Protein AF-A0A929BKM0-F1 (afdb_monomer_lite)

Secondary structure (DSSP, 8-state):
-HHHHHHHHHHHHHHH-PPP---------EEEETTEEEETT--BTT-SBSTTBTT-B-BTTB---GGGGGGSGGG--HHHHHHHHHHHH--SHHHHHHHHHHHHHHHEEE--HHHHTSSS--PPPHHHHHHHHHHHS-EEE-HHHHHHHHHHHHHHTT--EEEEEETTEEEEEEE-TT-TT-S-EEEETTEEEEEEE---STT--

Foldseek 3Di:
DVVVVVVVVVVVVVVVPPPDPPAQDFQPDWDDDPNFIAGPVLATFQACDDPRHCFPDDDLPDTRNVLLVCCDDVNPHQLLVLLQVLLVVDVDLLVSLVVLLVCLLVAEAEDQCCRVVVGNGGEGAQVVQRVCCVVPVHYYDHFRNQQRSSCSSCVSNVWHKDWDDDVVGIWIKTAAPPDPPAPDWDDDPNRTRIGTRGSHDPPPD

Radius of gyration: 20.02 Å; chains: 1; bounding box: 68×37×47 Å

pLDDT: mean 89.77, std 13.81, range [42.94, 98.75]

Sequence (205 aa):
MKRLRAILLLAAISLMIMPAPAFAVSSTDFYEDQGQIFDDWDVCRTSAFGHNGFFQAFSETEFCPIIVAESLGENADSAYQIGQQLAEEYPNLHQRAERIFAFARDKIRYTSDADQFGFKEFAQNADEVAATLEDEGLAYGDCEDYAVFLAVMYKGAGLRSAIVLAPNHAAALVYLPGYGKANRNLSIDGESGWVWAEATGGNNP

Structure (mmCIF, N/CA/C/O backbone):
data_AF-A0A929BKM0-F1
#
_entry.id   AF-A0A929BKM0-F1
#
loop_
_atom_site.group_PDB
_atom_site.id
_atom_site.type_symbol
_atom_site.label_atom_id
_atom_site.label_alt_id
_atom_site.label_comp_id
_atom_site.label_asym_id
_atom_site.label_entity_id
_atom_site.label_seq_id
_atom_site.pdbx_PDB_ins_code
_atom_site.Cartn_x
_atom_site.Cartn_y
_atom_site.Cartn_z
_atom_site.occupancy
_atom_site.B_iso_or_equiv
_atom_site.auth_seq_id
_atom_site.auth_comp_id
_atom_site.auth_asym_id
_at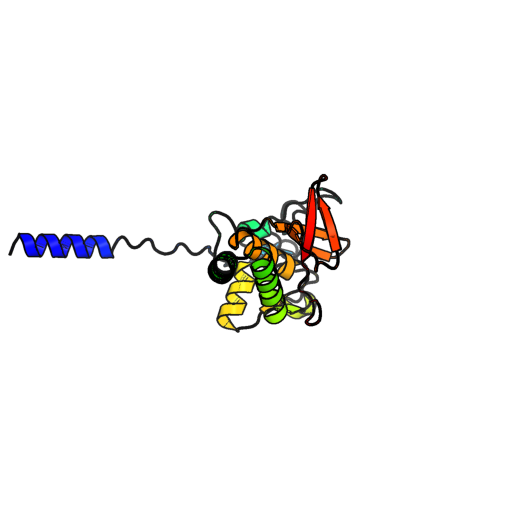om_site.auth_atom_id
_atom_site.pdbx_PDB_model_num
ATOM 1 N N . MET A 1 1 ? -52.897 -16.069 -21.608 1.00 59.72 1 MET A N 1
ATOM 2 C CA . MET A 1 1 ? -51.727 -16.256 -22.504 1.00 59.72 1 MET A CA 1
ATOM 3 C C . MET A 1 1 ? -50.926 -14.978 -22.774 1.00 59.72 1 MET A C 1
ATOM 5 O O . MET A 1 1 ? -49.730 -15.001 -22.531 1.00 59.72 1 MET A O 1
ATOM 9 N N . LYS A 1 2 ? -51.527 -13.862 -23.228 1.00 61.06 2 LYS A N 1
ATOM 10 C CA . LYS A 1 2 ? -50.780 -12.612 -23.523 1.00 61.06 2 LYS A CA 1
ATOM 11 C C . LYS A 1 2 ? -50.052 -12.005 -22.308 1.00 61.06 2 LYS A C 1
ATOM 13 O O . LYS A 1 2 ? -48.896 -11.631 -22.429 1.00 61.06 2 LYS A O 1
ATOM 18 N N . ARG A 1 3 ? -50.694 -11.985 -21.130 1.00 62.22 3 ARG A N 1
ATOM 19 C CA . ARG A 1 3 ? -50.090 -11.465 -19.885 1.00 62.22 3 ARG A CA 1
ATOM 20 C C . ARG A 1 3 ? -48.924 -12.319 -19.371 1.00 62.22 3 ARG A C 1
ATOM 22 O O . ARG A 1 3 ? -47.919 -11.768 -18.958 1.00 62.22 3 ARG A O 1
ATOM 29 N N . LEU A 1 4 ? -49.027 -13.646 -19.478 1.00 68.38 4 LEU A N 1
ATOM 30 C CA . LEU A 1 4 ? -47.954 -14.563 -19.072 1.00 68.38 4 LEU A CA 1
ATOM 31 C C . LEU A 1 4 ? -46.713 -14.414 -19.969 1.00 68.38 4 LEU A C 1
ATOM 33 O O . LEU A 1 4 ? -45.596 -14.395 -19.475 1.00 68.38 4 LEU A O 1
ATOM 37 N N . ARG A 1 5 ? -46.917 -14.222 -21.282 1.00 67.88 5 ARG A N 1
ATOM 38 C CA . ARG A 1 5 ? -45.828 -13.918 -22.224 1.00 67.88 5 ARG A CA 1
ATOM 39 C C . ARG A 1 5 ? -45.172 -12.568 -21.936 1.00 67.88 5 ARG A C 1
ATOM 41 O O . ARG A 1 5 ? -43.957 -12.487 -21.994 1.00 67.88 5 ARG A O 1
ATOM 48 N N . ALA A 1 6 ? -45.954 -11.544 -21.592 1.00 70.50 6 ALA A N 1
ATOM 49 C CA . ALA A 1 6 ? -45.417 -10.232 -21.231 1.00 70.50 6 ALA A CA 1
ATOM 50 C C . ALA A 1 6 ? -44.581 -10.276 -19.938 1.00 70.50 6 ALA A C 1
ATOM 52 O O . ALA A 1 6 ? -43.517 -9.673 -19.888 1.00 70.50 6 ALA A O 1
ATOM 53 N N . ILE A 1 7 ? -45.024 -11.033 -18.928 1.00 74.69 7 ILE A N 1
ATOM 54 C CA . ILE A 1 7 ? -44.280 -11.218 -17.671 1.00 74.69 7 ILE A CA 1
ATOM 55 C C . ILE A 1 7 ? -42.975 -11.988 -17.913 1.00 74.69 7 ILE A C 1
ATOM 57 O O . ILE A 1 7 ? -41.935 -11.590 -17.403 1.00 74.69 7 ILE A O 1
ATOM 61 N N . LEU A 1 8 ? -43.005 -13.043 -18.734 1.00 74.31 8 LEU A N 1
ATOM 62 C CA . LEU A 1 8 ? -41.802 -13.803 -19.096 1.00 74.31 8 LEU A CA 1
ATOM 63 C C . LEU A 1 8 ? -40.804 -12.969 -19.914 1.00 74.31 8 LEU A C 1
ATOM 65 O O . LEU A 1 8 ? -39.604 -13.086 -19.701 1.00 74.31 8 LEU A O 1
ATOM 69 N N . LEU A 1 9 ? -41.290 -12.098 -20.804 1.00 74.94 9 LEU A N 1
ATOM 70 C CA . LEU A 1 9 ? -40.451 -11.152 -21.548 1.00 74.94 9 LEU A CA 1
ATOM 71 C C . LEU A 1 9 ? -39.811 -10.105 -20.628 1.00 74.94 9 LEU A C 1
ATOM 73 O O . LEU A 1 9 ? -38.622 -9.850 -20.755 1.00 74.94 9 LEU A O 1
ATOM 77 N N . LEU A 1 10 ? -40.563 -9.543 -19.678 1.00 70.19 10 LEU A N 1
ATOM 78 C CA . LEU A 1 10 ? -40.025 -8.601 -18.690 1.00 70.19 10 LEU A CA 1
ATOM 79 C C . LEU A 1 10 ? -38.986 -9.258 -17.771 1.00 70.19 10 LEU A C 1
ATOM 81 O O . LEU A 1 10 ? -37.931 -8.677 -17.551 1.00 70.19 10 LEU A O 1
ATOM 85 N N . ALA A 1 11 ? -39.235 -10.485 -17.307 1.00 69.56 11 ALA A N 1
ATOM 86 C CA . ALA A 1 11 ? -38.274 -11.236 -16.499 1.00 69.56 11 ALA A CA 1
ATOM 87 C C . ALA A 1 11 ? -36.992 -11.585 -17.280 1.00 69.56 11 ALA A C 1
ATOM 89 O O . ALA A 1 11 ? -35.898 -11.490 -16.731 1.00 69.56 11 ALA A O 1
ATOM 90 N N . ALA A 1 12 ? -37.111 -11.933 -18.566 1.00 66.69 12 ALA A N 1
ATOM 91 C CA . ALA A 1 12 ? -35.960 -12.192 -19.432 1.00 66.69 12 ALA A CA 1
ATOM 92 C C . ALA A 1 12 ? -35.138 -10.924 -19.717 1.00 66.69 12 ALA A C 1
ATOM 94 O O . ALA A 1 12 ? -33.915 -10.993 -19.763 1.00 66.69 12 ALA A O 1
ATOM 95 N N . ILE A 1 13 ? -35.793 -9.767 -19.870 1.00 67.38 13 ILE A N 1
ATOM 96 C CA . ILE A 1 13 ? -35.112 -8.476 -20.042 1.00 67.38 13 ILE A CA 1
ATOM 97 C C . ILE A 1 13 ? -34.395 -8.077 -18.746 1.00 67.38 13 ILE A C 1
ATOM 99 O O . ILE A 1 13 ? -33.243 -7.667 -18.806 1.00 67.38 13 ILE A O 1
ATOM 103 N N . SER A 1 14 ? -35.015 -8.261 -17.575 1.00 58.38 14 SER A N 1
ATOM 104 C CA . SER A 1 14 ? -34.367 -7.981 -16.286 1.00 58.38 14 SER A CA 1
ATOM 105 C C . SER A 1 14 ? -33.155 -8.874 -16.003 1.00 58.38 14 SER A C 1
ATOM 107 O O . SER A 1 14 ? -32.214 -8.402 -15.379 1.00 58.38 14 SER A O 1
ATOM 109 N N . LEU A 1 15 ? -33.127 -10.121 -16.493 1.00 56.62 15 LEU A N 1
ATOM 110 C CA . LEU A 1 15 ? -31.948 -10.993 -16.380 1.00 56.62 15 LEU A CA 1
ATOM 111 C C . LEU A 1 15 ? -30.775 -10.567 -17.286 1.00 56.62 15 LEU A C 1
ATOM 113 O O . LEU A 1 15 ? -29.643 -10.951 -17.015 1.00 56.62 15 LEU A O 1
ATOM 117 N N . MET A 1 16 ? -31.030 -9.796 -18.350 1.00 54.81 16 MET A N 1
ATOM 118 C CA . MET A 1 16 ? -29.989 -9.277 -19.253 1.00 54.81 16 MET A CA 1
ATOM 119 C C . MET A 1 16 ? -29.401 -7.934 -18.797 1.00 54.81 16 MET A C 1
ATOM 121 O O . MET A 1 16 ? -28.406 -7.492 -19.360 1.00 54.81 16 MET A O 1
ATOM 125 N N . ILE A 1 17 ? -29.988 -7.293 -17.780 1.00 54.91 17 ILE A N 1
ATOM 126 C CA . ILE A 1 17 ? -29.469 -6.065 -17.155 1.00 54.91 17 ILE A CA 1
ATOM 127 C C . ILE A 1 17 ? -28.771 -6.442 -15.842 1.00 54.91 17 ILE A C 1
ATOM 129 O O . ILE A 1 17 ? -28.987 -5.830 -14.800 1.00 54.91 17 ILE A O 1
ATOM 133 N N . MET A 1 18 ? -27.956 -7.495 -15.873 1.00 53.34 18 MET A N 1
ATOM 134 C CA . MET A 1 18 ? -26.909 -7.627 -14.870 1.00 53.34 18 MET A CA 1
ATOM 135 C C . MET A 1 18 ? -25.792 -6.684 -15.320 1.00 53.34 18 MET A C 1
ATOM 137 O O . MET A 1 18 ? -25.283 -6.878 -16.428 1.00 53.34 18 MET A O 1
ATOM 141 N N . PRO A 1 19 ? -25.428 -5.650 -14.540 1.00 52.53 19 PRO A N 1
ATOM 142 C CA . PRO A 1 19 ? -24.164 -4.982 -14.783 1.00 52.53 19 PRO A CA 1
ATOM 143 C C . PRO A 1 19 ? -23.103 -6.077 -14.743 1.00 52.53 19 PRO A C 1
ATOM 145 O O . PRO A 1 19 ? -23.023 -6.820 -13.762 1.00 52.53 19 PRO A O 1
ATOM 148 N N . ALA A 1 20 ? -22.350 -6.234 -15.833 1.00 54.41 20 ALA A N 1
ATOM 149 C CA . ALA A 1 20 ? -21.115 -6.989 -15.744 1.00 54.41 20 ALA A CA 1
ATOM 150 C C . ALA A 1 20 ? -20.332 -6.362 -14.583 1.00 54.41 20 ALA A C 1
ATOM 152 O O . ALA A 1 20 ? -20.266 -5.128 -14.535 1.00 54.41 20 ALA A O 1
ATOM 153 N N . PRO A 1 21 ? -19.826 -7.149 -13.620 1.00 49.44 21 PRO A N 1
ATOM 154 C CA . PRO A 1 21 ? -18.885 -6.593 -12.672 1.00 49.44 21 PRO A CA 1
ATOM 155 C C . PRO A 1 21 ? -17.728 -6.050 -13.512 1.00 49.44 21 PRO A C 1
ATOM 157 O O . PRO A 1 21 ? -17.021 -6.803 -14.179 1.00 49.44 21 PRO A O 1
ATOM 160 N N . ALA A 1 22 ? -17.632 -4.725 -13.579 1.00 42.94 22 ALA A N 1
ATOM 161 C CA . ALA A 1 22 ? -16.437 -4.054 -14.038 1.00 42.94 22 ALA A CA 1
ATOM 162 C C . ALA A 1 22 ? -15.449 -4.222 -12.888 1.00 42.94 22 ALA A C 1
ATOM 164 O O . ALA A 1 22 ? -15.386 -3.386 -11.993 1.00 42.94 22 ALA A O 1
ATOM 165 N N . PHE A 1 23 ? -14.820 -5.394 -12.843 1.00 46.00 23 PHE A N 1
ATOM 166 C CA . PHE A 1 23 ? -13.608 -5.577 -12.068 1.00 46.00 23 PHE A CA 1
ATOM 167 C C . PHE A 1 23 ? -12.570 -4.615 -12.640 1.00 46.00 23 PHE A C 1
ATOM 169 O O . PHE A 1 23 ? -12.529 -4.401 -13.862 1.00 46.00 23 PHE A O 1
ATOM 176 N N . ALA A 1 24 ? -11.810 -3.977 -11.760 1.00 50.72 24 ALA A N 1
ATOM 177 C CA . ALA A 1 24 ? -10.689 -3.172 -12.189 1.00 50.72 24 ALA A CA 1
ATOM 178 C C . ALA A 1 24 ? -9.724 -4.108 -12.917 1.00 50.72 24 ALA A C 1
ATOM 180 O O . ALA A 1 24 ? -9.485 -5.245 -12.508 1.00 50.72 24 ALA A O 1
ATOM 181 N N . VAL A 1 25 ? -9.232 -3.661 -14.064 1.00 50.16 25 VAL A N 1
ATOM 182 C CA . VAL A 1 25 ? -8.257 -4.439 -14.813 1.00 50.16 25 VAL A CA 1
ATOM 183 C C . VAL A 1 25 ? -6.928 -4.191 -14.111 1.00 50.16 25 VAL A C 1
ATOM 185 O O . VAL A 1 25 ? -6.371 -3.106 -14.235 1.00 50.16 25 VAL A O 1
ATOM 188 N N . SER A 1 26 ? -6.477 -5.167 -13.314 1.00 54.91 26 SER A N 1
ATOM 189 C CA . SER A 1 26 ? -5.070 -5.263 -12.897 1.00 54.91 26 SER A CA 1
ATOM 190 C C . SER A 1 26 ? -4.192 -5.047 -14.123 1.00 54.91 26 SER A C 1
ATOM 192 O O . SER A 1 26 ? -4.584 -5.476 -15.207 1.00 54.91 26 SER A O 1
ATOM 194 N N . SER A 1 27 ? -3.048 -4.387 -13.955 1.00 61.56 27 SER A N 1
ATOM 195 C CA . SER A 1 27 ? -2.087 -4.098 -15.014 1.00 61.56 27 SER A CA 1
ATOM 196 C C . SER A 1 27 ? -1.884 -5.318 -15.917 1.00 61.56 27 SER A C 1
ATOM 198 O O . SER A 1 27 ? -1.219 -6.286 -15.550 1.00 61.56 27 SER A O 1
ATOM 200 N N . THR A 1 28 ? -2.537 -5.332 -17.083 1.00 68.25 28 THR A N 1
ATOM 201 C CA . THR A 1 28 ? -2.593 -6.555 -17.906 1.00 68.25 28 THR A CA 1
ATOM 202 C C . THR A 1 28 ? -1.339 -6.752 -18.738 1.00 68.25 28 THR A C 1
ATOM 204 O O . THR A 1 28 ? -1.055 -7.874 -19.152 1.00 68.25 28 THR A O 1
ATOM 207 N N . ASP A 1 29 ? -0.605 -5.667 -18.978 1.00 86.00 29 ASP A N 1
ATOM 208 C CA . ASP A 1 29 ? 0.565 -5.630 -19.836 1.00 86.00 29 ASP A CA 1
ATOM 209 C C . ASP A 1 29 ? 1.650 -4.751 -19.206 1.00 86.00 29 ASP A C 1
ATOM 211 O O . ASP A 1 29 ? 1.382 -3.658 -18.711 1.00 86.00 29 ASP A O 1
ATOM 215 N N . PHE A 1 30 ? 2.892 -5.223 -19.288 1.00 93.81 30 PHE A N 1
ATOM 216 C CA . PHE A 1 30 ? 4.076 -4.446 -18.940 1.00 93.81 30 PHE A CA 1
ATOM 217 C C . PHE A 1 30 ? 4.893 -4.154 -20.195 1.00 93.81 30 PHE A C 1
ATOM 219 O O . PHE A 1 30 ? 5.013 -5.000 -21.088 1.00 93.81 30 PHE A O 1
ATOM 226 N N . TYR A 1 31 ? 5.514 -2.980 -20.246 1.00 96.12 31 TYR A N 1
ATOM 227 C CA . TYR A 1 31 ? 6.467 -2.626 -21.290 1.00 96.12 31 TYR A CA 1
ATOM 228 C C . TYR A 1 31 ? 7.774 -2.098 -20.701 1.00 96.12 31 TYR A C 1
ATOM 230 O O . TYR A 1 31 ? 7.819 -1.535 -19.609 1.00 96.12 31 TYR A O 1
ATOM 238 N N . GLU A 1 32 ? 8.863 -2.303 -21.440 1.00 97.25 32 GLU A N 1
ATOM 239 C CA . GLU A 1 32 ? 10.180 -1.796 -21.067 1.00 97.25 32 GLU A CA 1
ATOM 240 C C . GLU A 1 32 ? 10.477 -0.497 -21.825 1.00 97.25 32 GLU A C 1
ATOM 242 O O . GLU A 1 32 ? 10.399 -0.458 -23.056 1.00 97.25 32 GLU A O 1
ATOM 247 N N . ASP A 1 33 ? 10.877 0.548 -21.101 1.00 96.19 33 ASP A N 1
ATOM 248 C CA . ASP A 1 33 ? 11.470 1.757 -21.672 1.00 96.19 33 ASP A CA 1
ATOM 249 C C . ASP A 1 33 ? 12.736 2.134 -20.896 1.00 96.19 33 ASP A C 1
ATOM 251 O O . ASP A 1 33 ? 12.740 2.228 -19.672 1.00 96.19 33 ASP A O 1
ATOM 255 N N . GLN A 1 34 ? 13.845 2.320 -21.614 1.00 94.06 34 GLN A N 1
ATOM 256 C CA . GLN A 1 34 ? 15.158 2.676 -21.048 1.00 94.06 34 GLN A CA 1
ATOM 257 C C . GLN A 1 34 ? 15.622 1.777 -19.878 1.00 94.06 34 GLN A C 1
ATOM 259 O O . GLN A 1 34 ? 16.309 2.244 -18.968 1.00 94.06 34 GLN A O 1
ATOM 264 N N . GLY A 1 35 ? 15.290 0.481 -19.910 1.00 93.56 35 GLY A N 1
ATOM 265 C CA . GLY A 1 35 ? 15.647 -0.471 -18.850 1.00 93.56 35 GLY A CA 1
ATOM 266 C C . GLY A 1 35 ? 14.818 -0.317 -17.571 1.00 93.56 35 GLY A C 1
ATOM 267 O O . GLY A 1 35 ? 15.263 -0.724 -16.498 1.00 93.56 35 GLY A O 1
ATOM 268 N N . GLN A 1 36 ? 13.654 0.321 -17.663 1.00 97.44 36 GLN A N 1
ATOM 269 C CA . GLN A 1 36 ? 12.647 0.416 -16.612 1.00 97.44 36 GLN A CA 1
ATOM 270 C C . GLN A 1 36 ? 11.361 -0.262 -17.080 1.00 97.44 36 GLN A C 1
ATOM 272 O O . GLN A 1 36 ? 11.057 -0.241 -18.274 1.00 97.44 36 GLN A O 1
ATOM 277 N N . ILE A 1 37 ? 10.621 -0.855 -16.145 1.00 97.88 37 ILE A N 1
ATOM 278 C CA . ILE A 1 37 ? 9.347 -1.514 -16.437 1.00 97.88 37 ILE A CA 1
ATOM 279 C C . ILE A 1 37 ? 8.205 -0.577 -16.088 1.00 97.88 37 ILE A C 1
ATOM 281 O O . ILE A 1 37 ? 8.176 -0.020 -14.992 1.00 97.88 37 ILE A O 1
ATOM 285 N N . PHE A 1 38 ? 7.272 -0.437 -17.016 1.00 97.94 38 PHE A N 1
ATOM 286 C CA . PHE A 1 38 ? 6.061 0.354 -16.883 1.00 97.94 38 PHE A CA 1
ATOM 287 C C . PHE A 1 38 ? 4.839 -0.534 -17.095 1.00 97.94 38 PHE A C 1
ATOM 289 O O . PHE A 1 38 ? 4.911 -1.500 -17.859 1.00 97.94 38 PHE A O 1
ATOM 296 N N . ASP A 1 39 ? 3.739 -0.208 -16.431 1.00 96.38 39 ASP A N 1
ATOM 297 C CA . ASP A 1 39 ? 2.426 -0.792 -16.707 1.00 96.38 39 ASP A CA 1
ATOM 298 C C . ASP A 1 39 ? 1.633 0.019 -17.748 1.00 96.38 39 ASP A C 1
ATOM 300 O O . ASP A 1 39 ? 2.106 1.007 -18.309 1.00 96.38 39 ASP A O 1
ATOM 304 N N . ASP A 1 40 ? 0.404 -0.406 -18.016 1.00 93.44 40 ASP A N 1
ATOM 305 C CA . ASP A 1 40 ? -0.544 0.226 -18.932 1.00 93.44 40 ASP A CA 1
ATOM 306 C C . ASP A 1 40 ? -1.076 1.595 -18.462 1.00 93.44 40 ASP A C 1
ATOM 308 O O . ASP A 1 40 ? -1.735 2.291 -19.240 1.00 93.44 40 ASP A O 1
ATOM 312 N N . TRP A 1 41 ? -0.752 2.014 -17.235 1.00 94.25 41 TRP A N 1
ATOM 313 C CA . TRP A 1 41 ? -1.035 3.345 -16.687 1.00 94.25 41 TRP A CA 1
ATOM 314 C C . TRP A 1 41 ? 0.151 4.304 -16.853 1.00 94.25 41 TRP A C 1
ATOM 316 O O . TRP A 1 41 ? 0.108 5.433 -16.354 1.00 94.25 41 TRP A O 1
ATOM 326 N N . ASP A 1 42 ? 1.199 3.869 -17.561 1.00 96.19 42 ASP A N 1
ATOM 327 C CA . ASP A 1 42 ? 2.496 4.536 -17.672 1.00 96.19 42 ASP A CA 1
ATOM 328 C C . ASP A 1 42 ? 3.185 4.726 -16.299 1.00 96.19 42 ASP A C 1
ATOM 330 O O . ASP A 1 42 ? 4.033 5.616 -16.132 1.00 96.19 42 ASP A O 1
ATOM 334 N N . VAL A 1 43 ? 2.858 3.890 -15.304 1.00 97.44 43 VAL A N 1
ATOM 335 C CA . VAL A 1 43 ? 3.512 3.886 -13.992 1.00 97.44 43 VAL A CA 1
ATOM 336 C C . VAL A 1 43 ? 4.744 2.987 -14.053 1.00 97.44 43 VAL A C 1
ATOM 338 O O . VAL A 1 43 ? 4.681 1.786 -14.297 1.00 97.44 43 VAL A O 1
ATOM 341 N N . CYS A 1 44 ? 5.906 3.584 -13.810 1.00 98.06 44 CYS A N 1
ATOM 342 C CA . CYS A 1 44 ? 7.178 2.899 -13.664 1.00 98.06 44 CYS A CA 1
ATOM 343 C C . CYS A 1 44 ? 7.173 2.072 -12.378 1.00 98.06 44 CYS A C 1
ATOM 345 O O . CYS A 1 44 ? 7.209 2.623 -11.275 1.00 98.06 44 CYS A O 1
ATOM 347 N N . ARG A 1 45 ? 7.192 0.751 -12.535 1.00 97.62 45 ARG A N 1
ATOM 348 C CA . ARG A 1 45 ? 7.218 -0.237 -11.452 1.00 97.62 45 ARG A CA 1
ATOM 349 C C . ARG A 1 45 ? 8.595 -0.363 -10.826 1.00 97.62 45 ARG A C 1
ATOM 351 O O . ARG A 1 45 ? 8.699 -0.655 -9.648 1.00 97.62 45 ARG A O 1
ATOM 358 N N . THR A 1 46 ? 9.652 -0.074 -11.583 1.00 97.94 46 THR A N 1
ATOM 359 C CA . THR A 1 46 ? 11.048 -0.257 -11.145 1.00 97.94 46 THR A CA 1
ATOM 360 C C . THR A 1 46 ? 11.702 1.000 -10.565 1.00 97.94 46 THR A C 1
ATOM 362 O O . THR A 1 46 ? 12.923 1.052 -10.398 1.00 97.94 46 THR A O 1
ATOM 365 N N . SER A 1 47 ? 10.921 2.050 -10.297 1.00 97.00 47 SER A N 1
ATOM 366 C CA . SER A 1 47 ? 11.412 3.287 -9.687 1.00 97.00 47 SER A CA 1
ATOM 367 C C . SER A 1 47 ? 10.323 3.977 -8.876 1.00 97.00 47 SER A C 1
ATOM 369 O O . SER A 1 47 ? 9.298 4.378 -9.416 1.00 97.00 47 SER A O 1
ATOM 371 N N . ALA A 1 48 ? 10.607 4.256 -7.604 1.00 96.75 48 ALA A N 1
ATOM 372 C CA . ALA A 1 48 ? 9.739 5.064 -6.748 1.00 96.75 48 ALA A CA 1
ATOM 373 C C . ALA A 1 48 ? 9.715 6.564 -7.128 1.00 96.75 48 ALA A C 1
ATOM 375 O O . ALA A 1 48 ? 8.855 7.318 -6.667 1.00 96.75 48 ALA A O 1
ATOM 376 N N . PHE A 1 49 ? 10.678 7.026 -7.937 1.00 96.25 49 PHE A N 1
ATOM 377 C CA . PHE A 1 49 ? 10.971 8.446 -8.152 1.00 96.25 49 PHE A CA 1
ATOM 378 C C . PHE A 1 49 ? 10.465 8.996 -9.486 1.00 96.25 49 PHE A C 1
ATOM 380 O O . PHE A 1 49 ? 10.420 8.298 -10.499 1.00 96.25 49 PHE A O 1
ATOM 387 N N . GLY A 1 50 ? 10.221 10.309 -9.502 1.00 95.94 50 GLY A N 1
ATOM 388 C CA . GLY A 1 50 ? 9.889 11.057 -10.715 1.00 95.94 50 GLY A CA 1
ATOM 389 C C . GLY A 1 50 ? 8.414 10.967 -11.102 1.00 95.94 50 GLY A C 1
ATOM 390 O O . GLY A 1 50 ? 7.610 10.366 -10.406 1.00 95.94 50 GLY A O 1
ATOM 391 N N . HIS A 1 51 ? 8.042 11.617 -12.209 1.00 95.44 51 HIS A N 1
ATOM 392 C CA . HIS A 1 51 ? 6.626 11.804 -12.575 1.00 95.44 51 HIS A CA 1
ATOM 393 C C . HIS A 1 51 ? 5.897 10.488 -12.855 1.00 95.44 51 HIS A C 1
ATOM 395 O O . HIS A 1 51 ? 4.701 10.394 -12.608 1.00 95.44 51 HIS A O 1
ATOM 401 N N . ASN A 1 52 ? 6.631 9.478 -13.314 1.00 96.56 52 ASN A N 1
ATOM 402 C CA . ASN A 1 52 ? 6.070 8.171 -13.617 1.00 96.56 52 ASN A CA 1
ATOM 403 C C . ASN A 1 52 ? 6.388 7.146 -12.523 1.00 96.56 52 ASN A C 1
ATOM 405 O O . ASN A 1 52 ? 5.958 6.016 -12.642 1.00 96.56 52 ASN A O 1
ATOM 409 N N . GLY A 1 53 ? 7.161 7.481 -11.485 1.00 97.75 53 GLY A N 1
ATOM 410 C CA . GLY A 1 53 ? 7.503 6.500 -10.455 1.00 97.75 53 GLY A CA 1
ATOM 411 C C . GLY A 1 53 ? 6.280 6.070 -9.649 1.00 97.75 53 GLY A C 1
ATOM 412 O O . GLY A 1 53 ? 5.412 6.898 -9.380 1.00 97.75 53 GLY A O 1
ATOM 413 N N . PHE A 1 54 ? 6.223 4.816 -9.205 1.00 97.88 54 PHE A N 1
ATOM 414 C CA . PHE A 1 54 ? 5.057 4.277 -8.488 1.00 97.88 54 PHE A CA 1
ATOM 415 C C . PHE A 1 54 ? 4.708 5.034 -7.193 1.00 97.88 54 PHE A C 1
ATOM 417 O O . PHE A 1 54 ? 3.538 5.114 -6.811 1.00 97.88 54 PHE A O 1
ATOM 424 N N . PHE A 1 55 ? 5.696 5.665 -6.546 1.00 97.81 55 PHE A N 1
ATOM 425 C CA . PHE A 1 55 ? 5.474 6.579 -5.420 1.00 97.81 55 PHE A CA 1
ATOM 426 C C . PHE A 1 55 ? 5.501 8.068 -5.764 1.00 97.81 55 PHE A C 1
ATOM 428 O O . PHE A 1 55 ? 5.262 8.899 -4.883 1.00 97.81 55 PHE A O 1
ATOM 435 N N . GLN A 1 56 ? 5.794 8.412 -7.018 1.00 97.50 56 GLN A N 1
ATOM 436 C CA . GLN A 1 56 ? 6.056 9.770 -7.492 1.00 97.50 56 GLN A CA 1
ATOM 437 C C . GLN A 1 56 ? 6.856 10.598 -6.479 1.00 97.50 56 GLN A C 1
ATOM 439 O O . GLN A 1 56 ? 6.492 11.722 -6.139 1.00 97.50 56 GLN A O 1
ATOM 444 N N . ALA A 1 57 ? 7.929 10.024 -5.929 1.00 96.50 57 ALA A N 1
ATOM 445 C CA . ALA A 1 57 ? 8.771 10.720 -4.968 1.00 96.50 57 ALA A CA 1
ATOM 446 C C . ALA A 1 57 ? 9.579 11.812 -5.688 1.00 96.50 57 ALA A C 1
ATOM 448 O O . ALA A 1 57 ? 10.403 11.522 -6.564 1.00 96.50 57 ALA A O 1
ATOM 449 N N . PHE A 1 58 ? 9.331 13.073 -5.325 1.00 94.94 58 PHE A N 1
ATOM 450 C CA . PHE A 1 58 ? 9.978 14.250 -5.918 1.00 94.94 58 PHE A CA 1
ATOM 451 C C . PHE A 1 58 ? 11.009 14.882 -4.983 1.00 94.94 58 PHE A C 1
ATOM 453 O O . PHE A 1 58 ? 12.031 15.398 -5.439 1.00 94.94 58 PHE A O 1
ATOM 460 N N . SER A 1 59 ? 10.756 14.845 -3.674 1.00 92.38 59 SER A N 1
ATOM 461 C CA . SER A 1 59 ? 11.663 15.355 -2.644 1.00 92.38 59 SER A CA 1
ATOM 462 C C . SER A 1 59 ? 11.430 14.652 -1.302 1.00 92.38 59 SER A C 1
ATOM 464 O O . SER A 1 59 ? 10.573 13.781 -1.190 1.00 92.38 59 SER A O 1
ATOM 466 N N . GLU A 1 60 ? 12.167 15.050 -0.262 1.00 87.50 60 GLU A N 1
ATOM 467 C CA . GLU A 1 60 ? 11.992 14.520 1.101 1.00 87.50 60 GLU A CA 1
ATOM 468 C C . GLU A 1 60 ? 10.593 14.774 1.691 1.00 87.50 60 GLU A C 1
ATOM 470 O O . GLU A 1 60 ? 10.201 14.109 2.647 1.00 87.50 60 GLU A O 1
ATOM 475 N N . THR A 1 61 ? 9.842 15.741 1.156 1.00 88.62 61 THR A N 1
ATOM 476 C CA . THR A 1 61 ? 8.531 16.150 1.685 1.00 88.62 61 THR A CA 1
ATOM 477 C C . THR A 1 61 ? 7.411 16.106 0.650 1.00 88.62 61 THR A C 1
ATOM 479 O O . THR A 1 61 ? 6.274 16.446 0.974 1.00 88.62 61 THR A O 1
ATOM 482 N N . GLU A 1 62 ? 7.704 15.694 -0.583 1.00 93.44 62 GLU A N 1
ATOM 483 C CA . GLU A 1 62 ? 6.753 15.708 -1.692 1.00 93.44 62 GLU A CA 1
ATOM 484 C C . GLU A 1 62 ? 6.764 14.363 -2.416 1.00 93.44 62 GLU A C 1
ATOM 486 O O . GLU A 1 62 ? 7.754 13.996 -3.057 1.00 93.44 62 GLU A O 1
ATOM 491 N N . PHE A 1 63 ? 5.651 13.640 -2.306 1.00 95.62 63 PHE A N 1
ATOM 492 C CA . PHE A 1 63 ? 5.397 12.413 -3.050 1.00 95.62 63 PHE A CA 1
ATOM 493 C C . PHE A 1 63 ? 3.888 12.176 -3.207 1.00 95.62 63 PHE A C 1
ATOM 495 O O . PHE A 1 63 ? 3.081 12.737 -2.457 1.00 95.62 63 PHE A O 1
ATOM 502 N N . CYS A 1 64 ? 3.505 11.347 -4.175 1.00 95.62 64 CYS A N 1
ATOM 503 C CA . CYS A 1 64 ? 2.123 10.945 -4.416 1.00 95.62 64 CYS A CA 1
ATOM 504 C C . CYS A 1 64 ? 2.114 9.474 -4.853 1.00 95.62 64 CYS A C 1
ATOM 506 O O . CYS A 1 64 ? 2.550 9.183 -5.964 1.00 95.62 64 CYS A O 1
ATOM 508 N N . PRO A 1 65 ? 1.657 8.530 -4.010 1.00 96.06 65 PRO A N 1
ATOM 509 C CA . PRO A 1 65 ? 1.720 7.112 -4.334 1.00 96.06 65 PRO A CA 1
ATOM 510 C C . PRO A 1 65 ? 0.705 6.730 -5.414 1.00 96.06 65 PRO A C 1
ATOM 512 O O . PRO A 1 65 ? -0.345 6.180 -5.107 1.00 96.06 65 PRO A O 1
ATOM 515 N N . ILE A 1 66 ? 1.002 7.056 -6.673 1.00 97.12 66 ILE A N 1
ATOM 516 C CA . ILE A 1 66 ? 0.083 6.911 -7.806 1.00 97.12 66 ILE A CA 1
ATOM 517 C C . ILE A 1 66 ? -0.372 5.467 -7.997 1.00 97.12 66 ILE A C 1
ATOM 519 O O . ILE A 1 66 ? -1.536 5.251 -8.310 1.00 97.12 66 ILE A O 1
ATOM 523 N N . ILE A 1 67 ? 0.487 4.500 -7.672 1.00 97.50 67 ILE A N 1
ATOM 524 C CA . ILE A 1 67 ? 0.175 3.068 -7.722 1.00 97.50 67 ILE A CA 1
ATOM 525 C C . ILE A 1 67 ? -1.048 2.682 -6.877 1.00 97.50 67 ILE A C 1
ATOM 527 O O . ILE A 1 67 ? -1.771 1.750 -7.208 1.00 97.50 67 ILE A O 1
ATOM 531 N N . VAL A 1 68 ? -1.364 3.419 -5.799 1.00 97.31 68 VAL A N 1
ATOM 532 C CA . VAL A 1 68 ? -2.579 3.127 -5.017 1.00 97.31 68 VAL A CA 1
ATOM 533 C C . VAL A 1 68 ? -3.859 3.466 -5.783 1.00 97.31 68 VAL A C 1
ATOM 535 O O . VAL A 1 68 ? -4.924 2.966 -5.432 1.00 97.31 68 VAL A O 1
ATOM 538 N N . ALA A 1 69 ? -3.789 4.334 -6.798 1.00 95.94 69 ALA A N 1
ATOM 539 C CA . ALA A 1 69 ? -4.941 4.713 -7.606 1.00 95.94 69 ALA A CA 1
ATOM 540 C C . ALA A 1 69 ? -5.428 3.556 -8.486 1.00 95.94 69 ALA A C 1
ATOM 542 O O . ALA A 1 69 ? -6.621 3.508 -8.783 1.00 95.94 69 ALA A O 1
ATOM 543 N N . GLU A 1 70 ? -4.550 2.609 -8.823 1.00 96.12 70 GLU A N 1
ATOM 544 C CA . GLU A 1 70 ? -4.892 1.374 -9.541 1.00 96.12 70 GLU A CA 1
ATOM 545 C C . GLU A 1 70 ? -5.828 0.466 -8.729 1.00 96.12 70 GLU A C 1
ATOM 547 O O . GLU A 1 70 ? -6.526 -0.349 -9.314 1.00 96.12 70 GLU A O 1
ATOM 552 N N . SER A 1 71 ? -5.912 0.662 -7.405 1.00 97.12 71 SER A N 1
ATOM 553 C CA . SER A 1 71 ? -6.715 -0.165 -6.487 1.00 97.12 71 SER A CA 1
ATOM 554 C C . SER A 1 71 ? -7.709 0.633 -5.633 1.00 97.12 71 SER A C 1
ATOM 556 O O . SER A 1 71 ? -8.197 0.166 -4.596 1.00 97.12 71 SER A O 1
ATOM 558 N N . LEU A 1 72 ? -7.997 1.883 -6.007 1.00 96.31 72 LEU A N 1
ATOM 559 C CA . LEU A 1 72 ? -8.881 2.783 -5.261 1.00 96.31 72 LEU A CA 1
ATOM 560 C C . L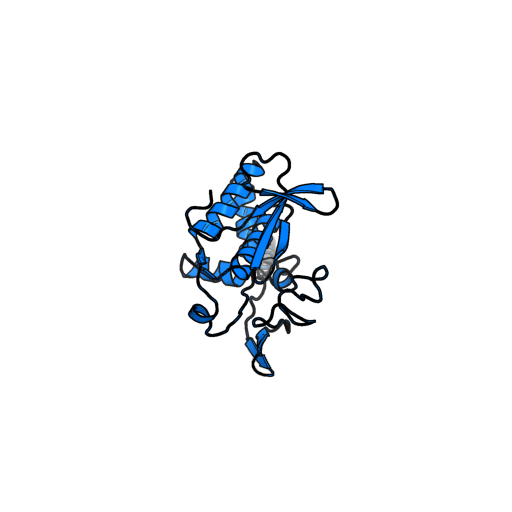EU A 1 72 ? -9.889 3.496 -6.166 1.00 96.31 72 LEU A C 1
ATOM 562 O O . LEU A 1 72 ? -9.727 3.619 -7.375 1.00 96.31 72 LEU A O 1
ATOM 566 N N . GLY A 1 73 ? -10.934 4.047 -5.541 1.00 94.19 73 GLY A N 1
ATOM 567 C CA . GLY A 1 73 ? -11.936 4.848 -6.241 1.00 94.19 73 GLY A CA 1
ATOM 568 C C . GLY A 1 73 ? -12.745 4.000 -7.217 1.00 94.19 73 GLY A C 1
ATOM 569 O O . GLY A 1 73 ? -13.354 3.016 -6.809 1.00 94.19 73 GLY A O 1
ATOM 570 N N . GLU A 1 74 ? -12.766 4.398 -8.488 1.00 94.12 74 GLU A N 1
ATOM 571 C CA . GLU A 1 74 ? -13.433 3.637 -9.554 1.00 94.12 74 GLU A CA 1
ATOM 572 C C . GLU A 1 74 ? -12.685 2.342 -9.909 1.00 94.12 74 GLU A C 1
ATOM 574 O O . GLU A 1 74 ? -13.300 1.439 -10.465 1.00 94.12 74 GLU A O 1
ATOM 579 N N . ASN A 1 75 ? -11.410 2.226 -9.516 1.00 95.12 75 ASN A N 1
ATOM 580 C CA . ASN A 1 75 ? -10.580 1.033 -9.709 1.00 95.12 75 ASN A CA 1
ATOM 581 C C . ASN A 1 75 ? -10.516 0.158 -8.449 1.00 95.12 75 ASN A C 1
ATOM 583 O O . ASN A 1 75 ? -9.671 -0.717 -8.340 1.00 95.12 75 ASN A O 1
ATOM 587 N N . ALA A 1 76 ? -11.358 0.419 -7.447 1.00 96.00 76 ALA A N 1
ATOM 588 C CA . ALA A 1 76 ? -11.367 -0.398 -6.242 1.00 96.00 76 ALA A CA 1
ATOM 589 C C . ALA A 1 76 ? -11.802 -1.838 -6.562 1.00 96.00 76 ALA A C 1
ATOM 591 O O . ALA A 1 76 ? -12.935 -2.057 -6.997 1.00 96.00 76 ALA A O 1
ATOM 592 N N . ASP A 1 77 ? -10.936 -2.806 -6.266 1.00 96.44 77 ASP A N 1
ATOM 593 C CA . ASP A 1 77 ? -11.197 -4.224 -6.510 1.00 96.44 77 ASP A CA 1
ATOM 594 C C . ASP A 1 77 ? -10.872 -5.087 -5.275 1.00 96.44 77 ASP A C 1
ATOM 596 O O . ASP A 1 77 ? -11.298 -4.775 -4.156 1.00 96.44 77 ASP A O 1
ATOM 600 N N . SER A 1 78 ? -10.182 -6.205 -5.464 1.00 97.25 78 SER A N 1
ATOM 601 C CA . SER A 1 78 ? -10.115 -7.329 -4.545 1.00 97.25 78 SER A CA 1
ATOM 602 C C . SER A 1 78 ? -9.462 -6.954 -3.218 1.00 97.25 78 SER A C 1
ATOM 604 O O . SER A 1 78 ? -10.011 -7.272 -2.161 1.00 97.25 78 SER A O 1
ATOM 606 N N . ALA A 1 79 ? -8.370 -6.187 -3.215 1.00 98.25 79 ALA A N 1
ATOM 607 C CA . ALA A 1 79 ? -7.744 -5.722 -1.977 1.00 98.25 79 ALA A CA 1
ATOM 608 C C . ALA A 1 79 ? -8.680 -4.815 -1.164 1.00 98.25 79 ALA A C 1
ATOM 610 O O . ALA A 1 79 ? -8.813 -4.952 0.060 1.00 98.25 79 ALA A O 1
ATOM 611 N N . TYR A 1 80 ? -9.377 -3.906 -1.845 1.00 98.62 80 TYR A N 1
ATOM 612 C CA . TYR A 1 80 ? -10.350 -3.018 -1.217 1.00 98.62 80 TYR A CA 1
ATOM 613 C C . TYR A 1 80 ? -11.536 -3.809 -0.644 1.00 98.62 80 TYR A C 1
ATOM 615 O O . TYR A 1 80 ? -11.963 -3.563 0.490 1.00 98.62 80 TYR A O 1
ATOM 623 N N . GLN A 1 81 ? -12.034 -4.799 -1.391 1.00 98.50 81 GLN A N 1
ATOM 624 C CA . GLN A 1 81 ? -13.131 -5.680 -0.986 1.00 98.50 81 GLN A CA 1
ATOM 625 C C . GLN A 1 81 ? -12.765 -6.563 0.211 1.00 98.50 81 GLN A C 1
ATOM 627 O O . GLN A 1 81 ? -13.590 -6.713 1.113 1.00 98.50 81 GLN A O 1
ATOM 632 N N . ILE A 1 82 ? -11.535 -7.082 0.300 1.00 98.50 82 ILE A N 1
ATOM 633 C CA . ILE A 1 82 ? -11.062 -7.788 1.506 1.00 98.50 82 ILE A CA 1
ATOM 634 C C . ILE A 1 82 ? -11.153 -6.849 2.722 1.00 98.50 82 ILE A C 1
ATOM 636 O O . ILE A 1 82 ? -11.628 -7.245 3.790 1.00 98.50 82 ILE A O 1
ATOM 640 N N . GLY A 1 83 ? -10.771 -5.578 2.560 1.00 98.62 83 GLY A N 1
ATOM 641 C CA . GLY A 1 83 ? -10.956 -4.547 3.584 1.00 98.62 83 GLY A CA 1
ATOM 642 C C . GLY A 1 83 ? -12.420 -4.370 4.008 1.00 98.62 83 GLY A C 1
ATOM 643 O O . GLY A 1 83 ? -12.720 -4.329 5.205 1.00 98.62 83 GLY A O 1
ATOM 644 N N . GLN A 1 84 ? -13.346 -4.306 3.047 1.00 98.75 84 GLN A N 1
ATOM 645 C CA . GLN A 1 84 ? -14.786 -4.205 3.316 1.00 98.75 84 GLN A CA 1
ATOM 646 C C . GLN A 1 84 ? -15.326 -5.430 4.064 1.00 98.75 84 GLN A C 1
ATOM 648 O O . GLN A 1 84 ? -16.036 -5.276 5.058 1.00 98.75 84 GLN A O 1
ATOM 653 N N . GLN A 1 85 ? -14.942 -6.637 3.651 1.00 98.50 85 GLN A N 1
ATOM 654 C CA . GLN A 1 85 ? -15.352 -7.883 4.306 1.00 98.50 85 GLN A CA 1
ATOM 655 C C . GLN A 1 85 ? -14.885 -7.925 5.766 1.00 98.50 85 GLN A C 1
ATOM 657 O O . GLN A 1 85 ? -15.673 -8.193 6.674 1.00 98.50 85 GLN A O 1
ATOM 662 N N . LEU A 1 86 ? -13.625 -7.559 6.026 1.00 98.44 86 LEU A N 1
ATOM 663 C CA . LEU A 1 86 ? -13.103 -7.451 7.390 1.00 98.44 86 LEU A CA 1
ATOM 664 C C . LEU A 1 86 ? -13.821 -6.362 8.198 1.00 98.44 86 LEU A C 1
ATOM 666 O O . LEU A 1 86 ? -13.958 -6.484 9.416 1.00 98.44 86 LEU A O 1
ATOM 670 N N . ALA A 1 87 ? -14.310 -5.301 7.556 1.00 98.44 87 ALA A N 1
ATOM 671 C CA . ALA A 1 87 ? -15.108 -4.291 8.236 1.00 98.44 87 ALA A CA 1
ATOM 672 C C . ALA A 1 87 ? -16.489 -4.797 8.671 1.00 98.44 87 ALA A C 1
ATOM 674 O O . ALA A 1 87 ? -16.954 -4.412 9.750 1.00 98.44 87 ALA A O 1
ATOM 675 N N . GLU A 1 88 ? -17.120 -5.650 7.867 1.00 98.44 88 GLU A N 1
ATOM 676 C CA . GLU A 1 88 ? -18.384 -6.309 8.202 1.00 98.44 88 GLU A CA 1
ATOM 677 C C . GLU A 1 88 ? -18.204 -7.328 9.335 1.00 98.44 88 GLU A C 1
ATOM 679 O O . GLU A 1 88 ? -18.989 -7.338 10.286 1.00 98.44 88 GLU A O 1
ATOM 684 N N . GLU A 1 89 ? -17.141 -8.136 9.279 1.00 98.50 89 GLU A N 1
ATOM 685 C CA . GLU A 1 89 ? -16.845 -9.159 10.289 1.00 98.50 89 GLU A CA 1
ATOM 686 C C . GLU A 1 89 ? -16.397 -8.553 11.630 1.00 98.50 89 GLU A C 1
ATOM 688 O O . GLU A 1 89 ? -16.744 -9.062 12.701 1.00 98.50 89 GLU A O 1
ATOM 693 N N . TYR A 1 90 ? -15.670 -7.431 11.592 1.00 98.25 90 TYR A N 1
ATOM 694 C CA . TYR A 1 90 ? -15.121 -6.760 12.771 1.00 98.25 90 TYR A CA 1
ATOM 695 C C . TYR A 1 90 ? -15.639 -5.313 12.886 1.00 98.25 90 TYR A C 1
ATOM 697 O O . TYR A 1 90 ? -14.991 -4.364 12.433 1.00 98.25 90 TYR A O 1
ATOM 705 N N . PRO A 1 91 ? -16.794 -5.083 13.546 1.00 96.69 91 PRO A N 1
ATOM 706 C CA . PRO A 1 91 ? -17.353 -3.739 13.724 1.00 96.69 91 PRO A CA 1
ATOM 707 C C . PRO A 1 91 ? -16.527 -2.819 14.634 1.00 96.69 91 PRO A C 1
ATOM 709 O O . PRO A 1 91 ? -16.629 -1.596 14.536 1.00 96.69 91 PRO A O 1
ATOM 712 N N . ASN A 1 92 ? -15.723 -3.377 15.548 1.00 97.38 92 ASN A N 1
ATOM 713 C CA . ASN A 1 92 ? -14.840 -2.581 16.398 1.00 97.38 92 ASN A CA 1
ATOM 714 C C . ASN A 1 92 ? -13.631 -2.086 15.592 1.00 97.38 92 ASN A C 1
ATOM 716 O O . ASN A 1 92 ? -12.881 -2.887 15.046 1.00 97.38 92 ASN A O 1
ATOM 720 N N . LEU A 1 93 ? -13.418 -0.769 15.581 1.00 95.94 93 LEU A N 1
ATOM 721 C CA . LEU A 1 93 ? -12.395 -0.111 14.766 1.00 95.94 93 LEU A CA 1
ATOM 722 C C . LEU A 1 93 ? -10.969 -0.617 15.050 1.00 95.94 93 LEU A C 1
ATOM 724 O O . LEU A 1 93 ? -10.226 -0.901 14.114 1.00 95.94 93 LEU A O 1
ATOM 728 N N . HIS A 1 94 ? -10.586 -0.760 16.324 1.00 96.19 94 HIS A N 1
ATOM 729 C CA . HIS A 1 94 ? -9.248 -1.243 16.690 1.00 96.19 94 HIS A CA 1
ATOM 730 C C . HIS A 1 94 ? -9.075 -2.722 16.338 1.00 96.19 94 HIS A C 1
ATOM 732 O O . HIS A 1 94 ? -8.077 -3.087 15.729 1.00 96.19 94 HIS A O 1
ATOM 738 N N . GLN A 1 95 ? -10.072 -3.558 16.638 1.00 97.00 95 GLN A N 1
ATOM 739 C CA . GLN A 1 95 ? -10.043 -4.981 16.294 1.00 97.00 95 GLN A CA 1
ATOM 740 C C . GLN A 1 95 ? -9.977 -5.203 14.778 1.00 97.00 95 GLN A C 1
ATOM 742 O O . GLN A 1 95 ? -9.222 -6.046 14.309 1.00 97.00 95 GLN A O 1
ATOM 747 N N . ARG A 1 96 ? -10.742 -4.435 14.002 1.00 98.12 96 ARG A N 1
ATOM 748 C CA . ARG A 1 96 ? -10.708 -4.451 12.536 1.00 98.12 96 ARG A CA 1
ATOM 749 C C . ARG A 1 96 ? -9.312 -4.148 12.011 1.00 98.12 96 ARG A C 1
ATOM 751 O O . ARG A 1 96 ? -8.808 -4.871 11.159 1.00 98.12 96 ARG A O 1
ATOM 758 N N . ALA A 1 97 ? -8.680 -3.105 12.545 1.00 97.62 97 ALA A N 1
ATOM 759 C CA . ALA A 1 97 ? -7.342 -2.719 12.129 1.00 97.62 97 ALA A CA 1
ATOM 760 C C . ALA A 1 97 ? -6.289 -3.786 12.478 1.00 97.62 97 ALA A C 1
ATOM 762 O O . ALA A 1 97 ? -5.431 -4.082 11.647 1.00 97.62 97 ALA A O 1
ATOM 763 N N . GLU A 1 98 ? -6.397 -4.407 13.659 1.00 96.56 98 GLU A N 1
ATOM 764 C CA . GLU A 1 98 ? -5.573 -5.557 14.064 1.00 96.56 98 GLU A CA 1
ATOM 765 C C . GLU A 1 98 ? -5.759 -6.749 13.112 1.00 96.56 98 GLU A C 1
ATOM 767 O O . GLU A 1 98 ? -4.794 -7.421 12.758 1.00 96.56 98 GLU A O 1
ATOM 772 N N . ARG A 1 99 ? -6.992 -7.015 12.669 1.00 97.62 99 ARG A N 1
ATOM 773 C CA . ARG A 1 99 ? -7.297 -8.132 11.763 1.00 97.62 99 ARG A CA 1
ATOM 774 C C . ARG A 1 99 ? -6.766 -7.911 10.356 1.00 97.62 99 ARG A C 1
ATOM 776 O O . ARG A 1 99 ? -6.229 -8.851 9.785 1.00 97.62 99 ARG A O 1
ATOM 783 N N . ILE A 1 100 ? -6.850 -6.689 9.839 1.00 98.25 100 ILE A N 1
ATOM 784 C CA . ILE A 1 100 ? -6.229 -6.310 8.561 1.00 98.25 100 ILE A CA 1
ATOM 785 C C . ILE A 1 100 ? -4.708 -6.454 8.641 1.00 98.25 100 ILE A C 1
ATOM 787 O O . ILE A 1 100 ? -4.102 -7.076 7.775 1.00 98.25 100 ILE A O 1
ATOM 791 N N . PHE A 1 101 ? -4.101 -5.946 9.717 1.00 96.81 101 PHE A N 1
ATOM 792 C CA . PHE A 1 101 ? -2.662 -6.067 9.940 1.00 96.81 101 PHE A CA 1
ATOM 793 C C . PHE A 1 101 ? -2.213 -7.535 9.978 1.00 96.81 101 PHE A C 1
ATOM 795 O O . PHE A 1 101 ? -1.290 -7.930 9.267 1.00 96.81 101 PHE A O 1
ATOM 802 N N . ALA A 1 102 ? -2.903 -8.358 10.774 1.00 96.25 102 ALA A N 1
ATOM 803 C CA . ALA A 1 102 ? -2.615 -9.782 10.888 1.00 96.25 102 ALA A CA 1
ATOM 804 C C . ALA A 1 102 ? -2.831 -10.522 9.562 1.00 96.25 102 ALA A C 1
ATOM 806 O O . ALA A 1 102 ? -2.034 -11.391 9.229 1.00 96.25 102 ALA A O 1
ATOM 807 N N . PHE A 1 103 ? -3.863 -10.160 8.792 1.00 97.06 103 PHE A N 1
ATOM 808 C CA . PHE A 1 103 ? -4.110 -10.743 7.477 1.00 97.06 103 PHE A CA 1
ATOM 809 C C . PHE A 1 103 ? -2.900 -10.551 6.559 1.00 97.06 103 PHE A C 1
ATOM 811 O O . PHE A 1 103 ? -2.350 -11.543 6.094 1.00 97.06 103 PHE A O 1
ATOM 818 N N . ALA A 1 104 ? -2.422 -9.315 6.375 1.00 97.00 104 ALA A N 1
ATOM 819 C CA . ALA A 1 104 ? -1.246 -9.046 5.543 1.00 97.00 104 ALA A CA 1
ATOM 820 C C . ALA A 1 104 ? 0.015 -9.760 6.067 1.00 97.00 104 ALA A C 1
ATOM 822 O O . ALA A 1 104 ? 0.717 -10.419 5.303 1.00 97.00 104 ALA A O 1
ATOM 823 N N . ARG A 1 105 ? 0.269 -9.705 7.383 1.00 95.50 105 ARG A N 1
ATOM 824 C CA . ARG A 1 105 ? 1.424 -10.363 8.023 1.00 95.50 105 ARG A CA 1
ATOM 825 C C . ARG A 1 105 ? 1.449 -11.872 7.783 1.00 95.50 105 ARG A C 1
ATOM 827 O O . ARG A 1 105 ? 2.509 -12.450 7.551 1.00 95.50 105 ARG A O 1
ATOM 834 N N . ASP A 1 106 ? 0.293 -12.515 7.904 1.00 95.56 106 ASP A N 1
ATOM 835 C CA . ASP A 1 106 ? 0.183 -13.973 7.878 1.00 95.56 106 ASP A CA 1
ATOM 836 C C . ASP A 1 106 ? 0.093 -14.516 6.441 1.00 95.56 106 ASP A C 1
ATOM 838 O O . ASP A 1 106 ? 0.385 -15.693 6.208 1.00 95.56 106 ASP A O 1
ATOM 842 N N . LYS A 1 107 ? -0.316 -13.670 5.487 1.00 96.19 107 LYS A N 1
ATOM 843 C CA . LYS A 1 107 ? -0.584 -14.041 4.094 1.00 96.19 107 LYS A CA 1
ATOM 844 C C . LYS A 1 107 ? 0.479 -13.604 3.097 1.00 96.19 107 LYS A C 1
ATOM 846 O O . LYS A 1 107 ? 0.552 -14.203 2.030 1.00 96.19 107 LYS A O 1
ATOM 851 N N . ILE A 1 108 ? 1.319 -12.638 3.439 1.00 96.31 108 ILE A N 1
ATOM 852 C CA . ILE A 1 108 ? 2.409 -12.194 2.572 1.00 96.31 108 ILE A CA 1
ATOM 853 C C . ILE A 1 108 ? 3.736 -12.680 3.165 1.00 96.31 108 ILE A C 1
ATOM 855 O O . ILE A 1 108 ? 3.929 -12.696 4.387 1.00 96.31 108 ILE A O 1
ATOM 859 N N . ARG A 1 109 ? 4.653 -13.132 2.311 1.00 95.50 109 ARG A N 1
ATOM 860 C CA . ARG A 1 109 ? 6.027 -13.488 2.671 1.00 95.50 109 ARG A CA 1
ATOM 861 C C . ARG A 1 109 ? 6.981 -12.424 2.166 1.00 95.50 109 ARG A C 1
ATOM 863 O O . ARG A 1 109 ? 7.133 -12.258 0.961 1.00 95.50 109 ARG A O 1
ATOM 870 N N . TYR A 1 110 ? 7.684 -11.803 3.108 1.00 95.31 110 TYR A N 1
ATOM 871 C CA . TYR A 1 110 ? 8.733 -10.850 2.782 1.00 95.31 110 TYR A CA 1
ATOM 872 C C . TYR A 1 110 ? 9.784 -11.478 1.857 1.00 95.31 110 TYR A C 1
ATOM 874 O O . TYR A 1 110 ? 10.459 -12.434 2.256 1.00 95.31 110 TYR A O 1
ATOM 882 N N . THR A 1 111 ? 9.896 -10.944 0.646 1.00 95.88 111 THR A N 1
ATOM 883 C CA . THR A 1 111 ? 10.789 -11.405 -0.426 1.00 95.88 111 THR A CA 1
ATOM 884 C C . THR A 1 111 ? 11.284 -10.175 -1.163 1.00 95.88 111 THR A C 1
ATOM 886 O O . THR A 1 111 ? 10.472 -9.320 -1.472 1.00 95.88 111 THR A O 1
ATOM 889 N N . SER A 1 112 ? 12.593 -10.064 -1.400 1.00 96.44 112 SER A N 1
ATOM 890 C CA . SER A 1 112 ? 13.133 -8.892 -2.096 1.00 96.44 112 SER A CA 1
ATOM 891 C C . SER A 1 112 ? 12.741 -8.888 -3.571 1.00 96.44 112 SER A C 1
ATOM 893 O O . SER A 1 112 ? 12.670 -9.957 -4.186 1.00 96.44 112 SER A O 1
ATOM 895 N N . ASP A 1 113 ? 12.622 -7.709 -4.173 1.00 97.44 113 ASP A N 1
ATOM 896 C CA . ASP A 1 113 ? 12.343 -7.589 -5.610 1.00 97.44 113 ASP A CA 1
ATOM 897 C C . ASP A 1 113 ? 13.392 -8.247 -6.496 1.00 97.44 113 ASP A C 1
ATOM 899 O O . ASP A 1 113 ? 13.090 -8.775 -7.568 1.00 97.44 113 ASP A O 1
ATOM 903 N N . ALA A 1 114 ? 14.643 -8.267 -6.039 1.00 97.38 114 ALA A N 1
ATOM 904 C CA . ALA A 1 114 ? 15.721 -8.915 -6.770 1.00 97.38 114 ALA A CA 1
ATOM 905 C C . ALA A 1 114 ? 15.510 -10.431 -6.843 1.00 97.38 114 ALA A C 1
ATOM 907 O O . ALA A 1 114 ? 15.819 -11.041 -7.866 1.00 97.38 114 ALA A O 1
ATOM 908 N N . ASP A 1 115 ? 14.970 -11.029 -5.780 1.00 97.62 115 ASP A N 1
ATOM 909 C CA . ASP A 1 115 ? 14.660 -12.456 -5.736 1.00 97.62 115 ASP A CA 1
ATOM 910 C C . ASP A 1 115 ? 13.336 -12.776 -6.446 1.00 97.62 115 ASP A C 1
ATOM 912 O O . ASP A 1 115 ? 13.228 -13.825 -7.083 1.00 97.62 115 ASP A O 1
ATOM 916 N N . GLN A 1 116 ? 12.338 -11.893 -6.342 1.00 97.00 116 GLN A N 1
ATOM 917 C CA . GLN A 1 116 ? 10.990 -12.115 -6.871 1.00 97.00 116 GLN A CA 1
ATOM 918 C C . GLN A 1 116 ? 10.863 -11.756 -8.356 1.00 97.00 116 GLN A C 1
ATOM 920 O O . GLN A 1 116 ? 10.346 -12.547 -9.143 1.00 97.00 116 GLN A O 1
ATOM 925 N N . PHE A 1 117 ? 11.366 -10.589 -8.748 1.00 96.12 117 PHE A N 1
ATOM 926 C CA . PHE A 1 117 ? 11.195 -10.015 -10.084 1.00 96.12 117 PHE A CA 1
ATOM 927 C C . PHE A 1 117 ? 12.508 -9.896 -10.867 1.00 96.12 117 PHE A C 1
ATOM 929 O O . PHE A 1 117 ? 12.490 -9.679 -12.078 1.00 96.12 117 PHE A O 1
ATOM 936 N N . GLY A 1 118 ? 13.661 -10.048 -10.207 1.00 96.31 118 GLY A N 1
ATOM 937 C CA . GLY A 1 118 ? 14.973 -9.871 -10.835 1.00 96.31 118 GLY A CA 1
ATOM 938 C C . GLY A 1 118 ? 15.382 -8.406 -11.013 1.00 96.31 118 GLY A C 1
ATOM 939 O O . GLY A 1 118 ? 16.380 -8.130 -11.684 1.00 96.31 118 GLY A O 1
ATOM 940 N N . PHE A 1 119 ? 14.645 -7.471 -10.409 1.00 95.81 119 PHE A N 1
ATOM 941 C CA . PHE A 1 119 ? 14.938 -6.040 -10.428 1.00 95.81 119 PHE A CA 1
ATOM 942 C C . PHE A 1 119 ? 15.414 -5.570 -9.061 1.00 95.81 119 PHE A C 1
ATOM 944 O O . PHE A 1 119 ? 15.144 -6.187 -8.043 1.00 95.81 119 PHE A O 1
ATOM 951 N N . LYS A 1 120 ? 16.160 -4.464 -9.027 1.00 95.44 120 LYS A N 1
ATOM 952 C CA . LYS A 1 120 ? 16.559 -3.871 -7.744 1.00 95.44 120 LYS A CA 1
ATOM 953 C C . LYS A 1 120 ? 15.346 -3.365 -6.948 1.00 95.44 120 LYS A C 1
ATOM 955 O O . LYS A 1 120 ? 15.426 -3.358 -5.729 1.00 95.44 120 LYS A O 1
ATOM 960 N N . GLU A 1 121 ? 14.334 -2.907 -7.671 1.00 96.06 121 GLU A N 1
ATOM 961 C CA . GLU A 1 121 ? 13.081 -2.348 -7.177 1.00 96.06 121 GLU A CA 1
ATOM 962 C C . GLU A 1 121 ? 11.978 -2.806 -8.134 1.00 96.06 121 GLU A C 1
ATOM 964 O O . GLU A 1 121 ? 12.205 -2.775 -9.354 1.00 96.06 121 GLU A O 1
ATOM 969 N N . PHE A 1 122 ? 10.820 -3.198 -7.621 1.00 97.56 122 PHE A N 1
ATOM 970 C CA . PHE A 1 122 ? 9.623 -3.501 -8.386 1.00 97.56 122 PHE A CA 1
ATOM 971 C C . PHE A 1 122 ? 8.379 -3.460 -7.487 1.00 97.56 122 PHE A C 1
ATOM 973 O O . PHE A 1 122 ? 8.132 -4.378 -6.722 1.00 97.56 122 PHE A O 1
ATOM 980 N N . ALA A 1 123 ? 7.519 -2.463 -7.675 1.00 97.75 123 ALA A N 1
ATOM 981 C CA . ALA A 1 123 ? 6.275 -2.390 -6.917 1.00 97.75 123 ALA A CA 1
ATOM 982 C C . ALA A 1 123 ? 5.139 -3.198 -7.563 1.00 97.75 123 ALA A C 1
ATOM 984 O O . ALA A 1 123 ? 4.937 -3.147 -8.782 1.00 97.75 123 ALA A O 1
ATOM 985 N N . GLN A 1 124 ? 4.331 -3.854 -6.736 1.00 97.75 124 GLN A N 1
ATOM 986 C CA . GLN A 1 124 ? 2.999 -4.382 -7.029 1.00 97.75 124 GLN A CA 1
ATOM 987 C C . GLN A 1 124 ? 1.917 -3.415 -6.518 1.00 97.75 124 GLN A C 1
ATOM 989 O O . GLN A 1 124 ? 2.065 -2.758 -5.482 1.00 97.75 124 GLN A O 1
ATOM 994 N N . ASN A 1 125 ? 0.789 -3.332 -7.221 1.00 97.69 125 ASN A N 1
ATOM 995 C CA . ASN A 1 125 ? -0.401 -2.675 -6.705 1.00 97.69 125 ASN A CA 1
ATOM 996 C C . ASN A 1 125 ? -1.134 -3.628 -5.750 1.00 97.69 125 ASN A C 1
ATOM 998 O O . ASN A 1 125 ? -0.793 -4.805 -5.599 1.00 97.69 125 ASN A O 1
ATOM 1002 N N . ALA A 1 126 ? -2.146 -3.117 -5.050 1.00 98.25 126 ALA A N 1
ATOM 1003 C CA . ALA A 1 126 ? -2.789 -3.908 -4.008 1.00 98.25 126 ALA A CA 1
ATOM 1004 C C . ALA A 1 126 ? -3.564 -5.105 -4.584 1.00 98.25 126 ALA A C 1
ATOM 1006 O O . ALA A 1 126 ? -3.636 -6.154 -3.940 1.00 98.25 126 ALA A O 1
ATOM 1007 N N . ASP A 1 127 ? -4.138 -4.965 -5.777 1.00 97.81 127 ASP A N 1
ATOM 1008 C CA . ASP A 1 127 ? -4.965 -6.006 -6.384 1.00 97.81 127 ASP A CA 1
ATOM 1009 C C . ASP A 1 127 ? -4.134 -7.124 -7.022 1.00 97.81 127 ASP A C 1
ATOM 1011 O O . ASP A 1 127 ? -4.564 -8.271 -6.991 1.00 97.81 127 ASP A O 1
ATOM 1015 N N . GLU A 1 128 ? -2.915 -6.849 -7.486 1.00 97.25 128 GLU A N 1
ATOM 1016 C CA . GLU A 1 128 ? -1.943 -7.874 -7.902 1.00 97.25 128 GLU A CA 1
ATOM 1017 C C . GLU A 1 128 ? -1.549 -8.782 -6.725 1.00 97.25 128 GLU A C 1
ATOM 1019 O O . GLU A 1 128 ? -1.565 -10.017 -6.828 1.00 97.25 128 GLU A O 1
ATOM 1024 N N . VAL A 1 129 ? -1.294 -8.178 -5.558 1.00 97.94 129 VAL A N 1
ATOM 1025 C CA . VAL A 1 129 ? -1.057 -8.924 -4.314 1.00 97.94 129 VAL A CA 1
ATOM 1026 C C . VAL A 1 129 ? -2.307 -9.725 -3.932 1.00 97.94 129 VAL A C 1
ATOM 1028 O O . VAL A 1 129 ? -2.203 -10.903 -3.584 1.00 97.94 129 VAL A O 1
ATOM 1031 N N . ALA A 1 130 ? -3.502 -9.129 -4.022 1.00 98.06 130 ALA A N 1
ATOM 1032 C CA . ALA A 1 130 ? -4.762 -9.813 -3.720 1.00 98.06 130 ALA A CA 1
ATOM 1033 C C . ALA A 1 130 ? -5.041 -10.994 -4.664 1.00 98.06 130 ALA A C 1
ATOM 1035 O O . ALA A 1 130 ? -5.458 -12.053 -4.198 1.00 98.06 130 ALA A O 1
ATOM 1036 N N . ALA A 1 131 ? -4.782 -10.836 -5.961 1.00 96.12 131 ALA A N 1
ATOM 1037 C CA . ALA A 1 131 ? -4.971 -11.875 -6.965 1.00 96.12 131 ALA A CA 1
ATOM 1038 C C . ALA A 1 131 ? -4.046 -13.070 -6.701 1.00 96.12 131 ALA A C 1
ATOM 1040 O O . ALA A 1 131 ? -4.496 -14.215 -6.701 1.00 96.12 131 ALA A O 1
ATOM 1041 N N . THR A 1 132 ? -2.780 -12.807 -6.361 1.00 96.25 132 THR A N 1
ATOM 1042 C CA . THR A 1 132 ? -1.832 -13.857 -5.954 1.00 96.25 132 THR A CA 1
ATOM 1043 C C . THR A 1 132 ? -2.315 -14.584 -4.694 1.00 96.25 132 THR A C 1
ATOM 1045 O O . THR A 1 132 ? -2.239 -15.808 -4.598 1.00 96.25 132 THR A O 1
ATOM 1048 N N . LEU A 1 133 ? -2.881 -13.856 -3.722 1.00 96.56 133 LEU A N 1
ATOM 1049 C CA . LEU A 1 133 ? -3.484 -14.466 -2.532 1.00 96.56 133 LEU A CA 1
ATOM 1050 C C . LEU A 1 133 ? -4.699 -15.340 -2.844 1.00 96.56 133 LEU A C 1
ATOM 1052 O O . LEU A 1 133 ? -4.904 -16.336 -2.149 1.00 96.56 133 LEU A O 1
ATOM 1056 N N . GLU A 1 134 ? -5.515 -14.966 -3.824 1.00 95.19 134 GLU A N 1
ATOM 1057 C CA . GLU A 1 134 ? -6.672 -15.755 -4.243 1.00 95.19 134 GLU A CA 1
ATOM 1058 C C . GLU A 1 134 ? -6.245 -17.050 -4.946 1.00 95.19 134 GLU A C 1
ATOM 1060 O O . GLU A 1 134 ? -6.783 -18.113 -4.627 1.00 95.19 134 GLU A O 1
ATOM 1065 N N . ASP A 1 135 ? -5.254 -16.977 -5.837 1.00 95.50 135 ASP A N 1
ATOM 1066 C CA . ASP A 1 135 ? -4.776 -18.128 -6.612 1.00 95.50 135 ASP A CA 1
ATOM 1067 C C . ASP A 1 135 ? -3.926 -19.094 -5.767 1.00 95.50 135 ASP A C 1
ATOM 1069 O O . ASP A 1 135 ? -4.165 -20.305 -5.739 1.00 95.50 135 ASP A O 1
ATOM 1073 N N . GLU A 1 136 ? -2.966 -18.564 -5.005 1.00 96.19 136 GLU A N 1
ATOM 1074 C CA . GLU A 1 136 ? -1.948 -19.370 -4.319 1.00 96.19 136 GLU A CA 1
ATOM 1075 C C . GLU A 1 136 ? -2.189 -19.505 -2.805 1.00 96.19 136 GLU A C 1
ATOM 1077 O O . GLU A 1 136 ? -1.603 -20.359 -2.130 1.00 96.19 136 GLU A O 1
ATOM 1082 N N . GLY A 1 137 ? -3.061 -18.674 -2.227 1.00 96.38 137 GLY A N 1
ATOM 1083 C CA . GLY A 1 137 ? -3.328 -18.629 -0.785 1.00 96.38 137 GLY A CA 1
ATOM 1084 C C . GLY A 1 137 ? -2.243 -17.932 0.048 1.00 96.38 137 GLY A C 1
ATOM 1085 O O . GLY A 1 137 ? -2.418 -17.796 1.273 1.00 96.38 137 GLY A O 1
ATOM 1086 N N . LEU A 1 138 ? -1.152 -17.514 -0.598 1.00 96.88 138 LEU A N 1
ATOM 1087 C CA . LEU A 1 138 ? 0.028 -16.851 -0.052 1.00 96.88 138 LEU A CA 1
ATOM 1088 C C . LEU A 1 138 ? 0.646 -15.964 -1.146 1.00 96.88 138 LEU A C 1
ATOM 1090 O O . LEU A 1 138 ? 0.757 -16.408 -2.277 1.00 96.88 138 LEU A O 1
ATOM 1094 N N . ALA A 1 139 ? 1.060 -14.748 -0.802 1.00 97.38 139 ALA A N 1
ATOM 1095 C CA . ALA A 1 139 ? 1.694 -13.812 -1.728 1.00 97.38 139 ALA A CA 1
ATOM 1096 C C . ALA A 1 139 ? 3.102 -13.445 -1.255 1.00 97.38 139 ALA A C 1
ATOM 1098 O O . ALA A 1 139 ? 3.520 -13.800 -0.145 1.00 97.38 139 ALA A O 1
ATOM 1099 N N . TYR A 1 140 ? 3.825 -12.720 -2.098 1.00 96.75 140 TYR A N 1
ATOM 1100 C CA . TYR A 1 140 ? 5.211 -12.325 -1.889 1.00 96.75 140 TYR A CA 1
ATOM 1101 C C . TYR A 1 140 ? 5.367 -10.844 -2.220 1.00 96.75 140 TYR A C 1
ATOM 1103 O O . TYR A 1 140 ? 4.653 -10.328 -3.081 1.00 96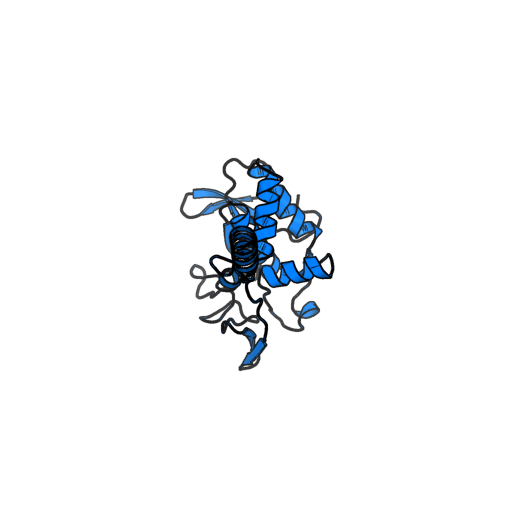.75 140 TYR A O 1
ATOM 1111 N N . GLY A 1 141 ? 6.266 -10.182 -1.507 1.00 96.62 141 GLY A N 1
ATOM 1112 C CA . GLY A 1 141 ? 6.594 -8.780 -1.732 1.00 96.62 141 GLY A CA 1
ATOM 1113 C C . GLY A 1 141 ? 7.429 -8.221 -0.593 1.00 96.62 141 GLY A C 1
ATOM 1114 O O . GLY A 1 141 ? 7.606 -8.891 0.435 1.00 96.62 141 GLY A O 1
ATOM 1115 N N . ASP A 1 142 ? 7.913 -6.998 -0.737 1.00 95.56 142 ASP A N 1
ATOM 1116 C CA . ASP A 1 142 ? 8.667 -6.289 0.292 1.00 95.56 142 ASP A CA 1
ATOM 1117 C C . ASP A 1 142 ? 7.974 -4.982 0.735 1.00 95.56 142 ASP A C 1
ATOM 1119 O O . ASP A 1 142 ? 6.770 -4.966 0.990 1.00 95.56 142 ASP A O 1
ATOM 1123 N N . CYS A 1 143 ? 8.718 -3.917 1.036 1.00 96.31 143 CYS A N 1
ATOM 1124 C CA . CYS A 1 143 ? 8.195 -2.844 1.878 1.00 96.31 143 CYS A CA 1
ATOM 1125 C C . CYS A 1 143 ? 7.050 -2.057 1.219 1.00 96.31 143 CYS A C 1
ATOM 1127 O O . CYS A 1 143 ? 6.043 -1.771 1.876 1.00 96.31 143 CYS A O 1
ATOM 1129 N N . GLU A 1 144 ? 7.162 -1.757 -0.068 1.00 97.44 144 GLU A N 1
ATOM 1130 C CA . GLU A 1 144 ? 6.176 -1.039 -0.863 1.00 97.44 144 GLU A CA 1
ATOM 1131 C C . GLU A 1 144 ? 4.919 -1.867 -1.100 1.00 97.44 144 GLU A C 1
ATOM 1133 O O . GLU A 1 144 ? 3.823 -1.341 -0.903 1.00 97.44 144 GLU A O 1
ATOM 1138 N N . ASP A 1 145 ? 5.060 -3.157 -1.398 1.00 98.06 145 ASP A N 1
ATOM 1139 C CA . ASP A 1 145 ? 3.942 -4.063 -1.660 1.00 98.06 145 ASP A CA 1
ATOM 1140 C C . ASP A 1 145 ? 3.054 -4.181 -0.424 1.00 98.06 145 ASP A C 1
ATOM 1142 O O . ASP A 1 145 ? 1.831 -4.012 -0.474 1.00 98.06 145 ASP A O 1
ATOM 1146 N N . TYR A 1 146 ? 3.682 -4.383 0.739 1.00 97.75 146 TYR A N 1
ATOM 1147 C CA . TYR A 1 146 ? 2.979 -4.383 2.016 1.00 97.75 146 TYR A CA 1
ATOM 1148 C C . TYR A 1 146 ? 2.328 -3.028 2.309 1.00 97.75 146 TYR A C 1
ATOM 1150 O O . TYR A 1 146 ? 1.199 -2.992 2.809 1.00 97.75 146 TYR A O 1
ATOM 1158 N N . ALA A 1 147 ? 3.021 -1.916 2.046 1.00 98.00 147 ALA A N 1
ATOM 1159 C CA . ALA A 1 147 ? 2.510 -0.578 2.323 1.00 98.00 147 ALA A CA 1
ATOM 1160 C C . ALA A 1 147 ? 1.275 -0.253 1.470 1.00 98.00 147 ALA A C 1
ATOM 1162 O O . ALA A 1 147 ? 0.265 0.211 2.009 1.00 98.00 147 ALA A O 1
ATOM 1163 N N . VAL A 1 148 ? 1.337 -0.530 0.167 1.00 98.44 148 VAL A N 1
ATOM 1164 C CA . VAL A 1 148 ? 0.246 -0.326 -0.793 1.00 98.44 148 VAL A CA 1
ATOM 1165 C C . VAL A 1 148 ? -0.938 -1.219 -0.439 1.00 98.44 148 VAL A C 1
ATOM 1167 O O . VAL A 1 148 ? -2.049 -0.713 -0.247 1.00 98.44 148 VAL A O 1
ATOM 1170 N N . PHE A 1 149 ? -0.701 -2.517 -0.234 1.00 98.62 149 PHE A N 1
ATOM 1171 C CA . PHE A 1 149 ? -1.749 -3.474 0.112 1.00 98.62 149 PHE A CA 1
ATOM 1172 C C . PHE A 1 149 ? -2.480 -3.100 1.409 1.00 98.62 149 PHE A C 1
ATOM 1174 O O . PHE A 1 149 ? -3.710 -2.980 1.432 1.00 98.62 149 PHE A O 1
ATOM 1181 N N . LEU A 1 150 ? -1.740 -2.820 2.489 1.00 98.50 150 LEU A N 1
ATOM 1182 C CA . LEU A 1 150 ? -2.328 -2.400 3.765 1.00 98.50 150 LEU A CA 1
ATOM 1183 C C . LEU A 1 150 ? -3.088 -1.079 3.643 1.00 98.50 150 LEU A C 1
ATOM 1185 O O . LEU A 1 150 ? -4.187 -0.955 4.190 1.00 98.50 150 LEU A O 1
ATOM 1189 N N . ALA A 1 151 ? -2.530 -0.085 2.947 1.00 98.56 151 ALA A N 1
ATOM 1190 C CA . ALA A 1 151 ? -3.173 1.216 2.795 1.00 98.56 151 ALA A CA 1
ATOM 1191 C C . ALA A 1 151 ? -4.538 1.091 2.101 1.00 98.56 151 ALA A C 1
ATOM 1193 O O . ALA A 1 151 ? -5.510 1.698 2.572 1.00 98.56 151 ALA A O 1
ATOM 1194 N N . VAL A 1 152 ? -4.624 0.273 1.048 1.00 98.75 152 VAL A N 1
ATOM 1195 C CA . VAL A 1 152 ? -5.862 -0.000 0.305 1.00 98.75 152 VAL A CA 1
ATOM 1196 C C . VAL A 1 152 ? -6.857 -0.792 1.152 1.00 98.75 152 VAL A C 1
ATOM 1198 O O . VAL A 1 152 ? -8.008 -0.367 1.277 1.00 98.75 152 VAL A O 1
ATOM 1201 N N . MET A 1 153 ? -6.427 -1.865 1.823 1.00 98.75 153 MET A N 1
ATOM 1202 C CA . MET A 1 153 ? -7.300 -2.641 2.714 1.00 98.75 153 MET A CA 1
ATOM 1203 C C . MET A 1 153 ? -7.877 -1.785 3.845 1.00 98.75 153 MET A C 1
ATOM 1205 O O . MET A 1 153 ? -9.078 -1.833 4.113 1.00 98.75 153 MET A O 1
ATOM 1209 N N . TYR A 1 154 ? -7.054 -0.964 4.505 1.00 98.75 154 TYR A N 1
ATOM 1210 C CA . TYR A 1 154 ? -7.531 -0.046 5.541 1.00 98.75 154 TYR A CA 1
ATOM 1211 C C . TYR A 1 154 ? -8.558 0.938 4.983 1.00 98.75 154 TYR A C 1
ATOM 1213 O O . TYR A 1 154 ? -9.598 1.161 5.611 1.00 98.75 154 TYR A O 1
ATOM 1221 N N . LYS A 1 155 ? -8.312 1.487 3.790 1.00 98.56 155 LYS A N 1
ATOM 1222 C CA . LYS A 1 155 ? -9.251 2.394 3.131 1.00 98.56 155 LYS A CA 1
ATOM 1223 C C . LYS A 1 155 ? -10.581 1.703 2.817 1.00 98.56 155 LYS A C 1
ATOM 1225 O O . LYS A 1 155 ? -11.630 2.279 3.113 1.00 98.56 155 LYS A O 1
ATOM 1230 N N . GLY A 1 156 ? -10.540 0.476 2.294 1.00 98.50 156 GLY A N 1
ATOM 1231 C CA . GLY A 1 156 ? -11.713 -0.377 2.057 1.00 98.50 156 GLY A CA 1
ATOM 1232 C C . GLY A 1 156 ? -12.486 -0.693 3.328 1.00 98.50 156 GLY A C 1
ATOM 1233 O O . GLY A 1 156 ? -13.713 -0.658 3.363 1.00 98.50 156 GLY A O 1
ATOM 1234 N N . ALA A 1 157 ? -11.763 -0.857 4.428 1.00 98.62 157 ALA A N 1
ATOM 1235 C CA . ALA A 1 157 ? -12.322 -1.103 5.742 1.00 98.62 157 ALA A CA 1
ATOM 1236 C C . ALA A 1 157 ? -12.887 0.152 6.441 1.00 98.62 157 ALA A C 1
ATOM 1238 O O . ALA A 1 157 ? -13.252 0.098 7.621 1.00 98.62 157 ALA A O 1
ATOM 1239 N N . GLY A 1 158 ? -12.943 1.297 5.754 1.00 98.25 158 GLY A N 1
ATOM 1240 C CA . GLY A 1 158 ? -13.437 2.564 6.298 1.00 98.25 158 GLY A CA 1
ATOM 1241 C C . GLY A 1 158 ? -12.494 3.227 7.307 1.00 98.25 158 GLY A C 1
ATOM 1242 O O . GLY A 1 158 ? -12.921 4.101 8.062 1.00 98.25 158 GLY A O 1
ATOM 1243 N N . LEU A 1 159 ? -11.224 2.820 7.346 1.00 98.25 159 LEU A N 1
ATOM 1244 C CA . LEU A 1 159 ? -10.179 3.455 8.143 1.00 98.25 159 LEU A CA 1
ATOM 1245 C C . LEU A 1 159 ? -9.473 4.527 7.305 1.00 98.25 159 LEU A C 1
ATOM 1247 O O . LEU A 1 159 ? -9.385 4.446 6.078 1.00 98.25 159 LEU A O 1
ATOM 1251 N N . ARG A 1 160 ? -8.951 5.560 7.970 1.00 97.69 160 ARG A N 1
ATOM 1252 C CA . ARG A 1 160 ? -8.019 6.484 7.317 1.00 97.69 160 ARG A CA 1
ATOM 1253 C C . ARG A 1 160 ? -6.639 5.841 7.329 1.00 97.69 160 ARG A C 1
ATOM 1255 O O . ARG A 1 160 ? -6.168 5.427 8.388 1.00 97.69 160 ARG A O 1
ATOM 1262 N N . SER A 1 161 ? -6.016 5.796 6.166 1.00 97.38 161 SER A N 1
ATOM 1263 C CA . SER A 1 161 ? -4.665 5.295 5.959 1.00 97.38 161 SER A CA 1
ATOM 1264 C C . SER A 1 161 ? -3.835 6.307 5.177 1.00 97.38 161 SER A C 1
ATOM 1266 O O . SER A 1 161 ? -4.375 7.216 4.541 1.00 97.38 161 SER A O 1
ATOM 1268 N N . ALA A 1 162 ? -2.521 6.160 5.270 1.00 95.75 162 ALA A N 1
ATOM 1269 C CA . ALA A 1 162 ? -1.535 6.871 4.473 1.00 95.75 162 ALA A CA 1
ATOM 1270 C C . ALA A 1 162 ? -0.354 5.932 4.200 1.00 95.75 162 ALA A C 1
ATOM 1272 O O . ALA A 1 162 ? -0.220 4.906 4.862 1.00 95.75 162 ALA A O 1
ATOM 1273 N N . ILE A 1 163 ? 0.504 6.293 3.254 1.00 96.19 163 ILE A N 1
ATOM 1274 C CA . ILE A 1 163 ? 1.829 5.687 3.101 1.00 96.19 163 ILE A CA 1
ATOM 1275 C C . ILE A 1 163 ? 2.845 6.683 3.655 1.00 96.19 163 ILE A C 1
ATOM 1277 O O . ILE A 1 163 ? 2.624 7.893 3.602 1.00 96.19 163 ILE A O 1
ATOM 1281 N N . VAL A 1 164 ? 3.929 6.187 4.235 1.00 94.19 164 VAL A N 1
ATOM 1282 C CA . VAL A 1 164 ? 5.074 6.991 4.655 1.00 94.19 164 VAL A CA 1
ATOM 1283 C C . VAL A 1 164 ? 6.333 6.433 4.016 1.00 94.19 164 VAL A C 1
ATOM 1285 O O . VAL A 1 164 ? 6.536 5.220 3.997 1.00 94.19 164 VAL A O 1
ATOM 1288 N N . LEU A 1 165 ? 7.171 7.335 3.511 1.00 94.19 165 LEU A N 1
ATOM 1289 C CA . LEU A 1 165 ? 8.491 7.009 2.989 1.00 94.19 165 LEU A CA 1
ATOM 1290 C C . LEU A 1 165 ? 9.545 7.379 4.036 1.00 94.19 165 LEU A C 1
ATOM 1292 O O . LEU A 1 165 ? 9.555 8.489 4.571 1.00 94.19 165 LEU A O 1
ATOM 1296 N N . ALA A 1 166 ? 10.431 6.440 4.331 1.00 89.75 166 ALA A N 1
ATOM 1297 C CA . ALA A 1 166 ? 11.659 6.641 5.086 1.00 89.75 166 ALA A CA 1
ATOM 1298 C C . ALA A 1 166 ? 12.859 6.297 4.179 1.00 89.75 166 ALA A C 1
ATOM 1300 O O . ALA A 1 166 ? 12.668 5.745 3.094 1.00 89.75 166 ALA A O 1
ATOM 1301 N N . PRO A 1 167 ? 14.108 6.630 4.558 1.00 88.50 167 PRO A N 1
ATOM 1302 C CA . PRO A 1 167 ? 15.263 6.313 3.721 1.00 88.50 167 PRO A CA 1
ATOM 1303 C C . PRO A 1 167 ? 15.328 4.817 3.365 1.00 88.50 167 PRO A C 1
ATOM 1305 O O . PRO A 1 167 ? 15.586 3.991 4.238 1.00 88.50 167 PRO A O 1
ATOM 1308 N N . ASN A 1 168 ? 15.132 4.504 2.078 1.00 86.44 168 ASN A N 1
ATOM 1309 C CA . ASN A 1 168 ? 15.064 3.145 1.518 1.00 86.44 168 ASN A CA 1
ATOM 1310 C C . ASN A 1 168 ? 13.987 2.245 2.152 1.00 86.44 168 ASN A C 1
ATOM 1312 O O . ASN A 1 168 ? 14.234 1.058 2.345 1.00 86.44 168 ASN A O 1
ATOM 1316 N N . HIS A 1 169 ? 12.845 2.807 2.558 1.00 93.44 169 HIS A N 1
ATOM 1317 C CA . HIS A 1 169 ? 11.771 2.029 3.175 1.00 93.44 169 HIS A CA 1
ATOM 1318 C C . HIS A 1 169 ? 10.405 2.687 2.985 1.00 93.44 169 HIS A C 1
ATOM 1320 O O . HIS A 1 169 ? 10.288 3.911 3.084 1.00 93.44 169 HIS A O 1
ATOM 1326 N N . ALA A 1 170 ? 9.364 1.880 2.810 1.00 95.06 170 ALA A N 1
ATOM 1327 C CA . ALA A 1 170 ? 7.975 2.318 2.803 1.00 95.06 170 ALA A CA 1
ATOM 1328 C C . ALA A 1 170 ? 7.157 1.565 3.857 1.00 95.06 170 ALA A C 1
ATOM 1330 O O . ALA A 1 170 ? 7.417 0.408 4.176 1.00 95.06 170 ALA A O 1
ATOM 1331 N N . ALA A 1 171 ? 6.156 2.236 4.425 1.00 95.19 171 ALA A N 1
ATOM 1332 C CA . ALA A 1 171 ? 5.215 1.610 5.347 1.00 95.19 171 ALA A CA 1
ATOM 1333 C C . ALA A 1 171 ? 3.823 2.231 5.230 1.00 95.19 171 ALA A C 1
ATOM 1335 O O . ALA A 1 171 ? 3.669 3.397 4.857 1.00 95.19 171 ALA A O 1
ATOM 1336 N N . ALA A 1 172 ? 2.801 1.468 5.614 1.00 96.38 172 ALA A N 1
ATOM 1337 C CA . ALA A 1 172 ? 1.468 2.013 5.812 1.00 96.38 172 ALA A CA 1
ATOM 1338 C C . ALA A 1 172 ? 1.363 2.697 7.184 1.00 96.38 172 ALA A C 1
ATOM 1340 O O . ALA A 1 172 ? 1.917 2.249 8.191 1.00 96.38 172 ALA A O 1
ATOM 1341 N N . LEU A 1 173 ? 0.581 3.767 7.239 1.00 96.06 173 LEU A N 1
ATOM 1342 C CA . LEU A 1 173 ? 0.072 4.368 8.462 1.00 96.06 173 LEU A CA 1
ATOM 1343 C C . LEU A 1 173 ? -1.439 4.175 8.517 1.00 96.06 173 LEU A C 1
ATOM 1345 O O . LEU A 1 173 ? -2.126 4.284 7.502 1.00 96.06 173 LEU A O 1
ATOM 1349 N N . VAL A 1 174 ? -1.971 3.962 9.716 1.00 97.31 174 VAL A N 1
ATOM 1350 C CA . VAL A 1 174 ? -3.417 3.891 9.955 1.00 97.31 174 VAL A CA 1
ATOM 1351 C C . VAL A 1 174 ? -3.808 4.789 11.121 1.00 97.31 174 VAL A C 1
ATOM 1353 O O . VAL A 1 174 ? -3.145 4.825 12.158 1.00 97.31 174 VAL A O 1
ATOM 1356 N N . TYR A 1 175 ? -4.882 5.551 10.951 1.00 97.38 175 TYR A N 1
ATOM 1357 C CA . TYR A 1 175 ? -5.387 6.451 11.980 1.00 97.38 175 TYR A CA 1
ATOM 1358 C C . TYR A 1 175 ? -6.256 5.686 12.985 1.00 97.38 175 TYR A C 1
ATOM 1360 O O . TYR A 1 175 ? -7.401 5.330 12.697 1.00 97.38 175 TYR A O 1
ATOM 1368 N N . LEU A 1 176 ? -5.713 5.453 14.179 1.00 96.19 176 LEU A N 1
ATOM 1369 C CA . LEU A 1 176 ? -6.331 4.708 15.276 1.00 96.19 176 LEU A CA 1
ATOM 1370 C C . LEU A 1 176 ? -6.240 5.514 16.585 1.00 96.19 176 LEU A C 1
ATOM 1372 O O . LEU A 1 176 ? -5.465 5.174 17.486 1.00 96.19 176 LEU A O 1
ATOM 1376 N N . PRO A 1 177 ? -7.029 6.591 16.742 1.00 93.69 177 PRO A N 1
ATOM 1377 C CA . PRO A 1 177 ? -6.989 7.400 17.954 1.00 93.69 177 PRO A CA 1
ATOM 1378 C C . PRO A 1 177 ? -7.294 6.547 19.194 1.00 93.69 177 PRO A C 1
ATOM 1380 O O . PRO A 1 177 ? -8.217 5.728 19.208 1.00 93.69 177 PRO A O 1
ATOM 1383 N N . GLY A 1 178 ? -6.484 6.729 20.240 1.00 90.4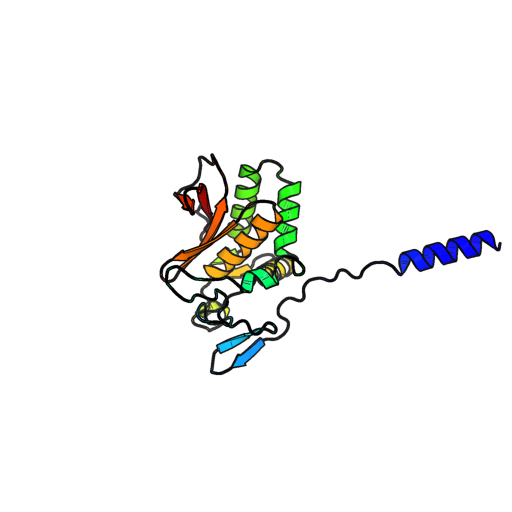4 178 GLY A N 1
ATOM 1384 C CA . GLY A 1 178 ? -6.608 5.994 21.502 1.00 90.44 178 GLY A CA 1
ATOM 1385 C C . GLY A 1 178 ? -6.160 4.527 21.454 1.00 90.44 178 GLY A C 1
ATOM 1386 O O . GLY A 1 178 ? -6.398 3.804 22.421 1.00 90.44 178 GLY A O 1
ATOM 1387 N N . TYR A 1 179 ? -5.527 4.065 20.371 1.00 93.31 179 TYR A N 1
ATOM 1388 C CA . TYR A 1 179 ? -5.029 2.694 20.284 1.00 93.31 179 TYR A CA 1
ATOM 1389 C C . TYR A 1 179 ? -3.799 2.482 21.178 1.00 93.31 179 TYR A C 1
ATOM 1391 O O . TYR A 1 179 ? -2.719 3.022 20.949 1.00 93.31 179 TYR A O 1
ATOM 1399 N N . GLY A 1 180 ? -3.978 1.694 22.239 1.00 86.94 180 GLY A N 1
ATOM 1400 C CA . GLY A 1 180 ? -2.985 1.543 23.308 1.00 86.94 180 GLY A CA 1
ATOM 1401 C C . GLY A 1 180 ? -1.896 0.497 23.063 1.00 86.94 180 GLY A C 1
ATOM 1402 O O . GLY A 1 180 ? -0.998 0.379 23.892 1.00 86.94 180 GLY A O 1
ATOM 1403 N N . LYS A 1 181 ? -1.974 -0.279 21.974 1.00 87.19 181 LYS A N 1
ATOM 1404 C CA . LYS A 1 181 ? -1.032 -1.377 21.687 1.00 87.19 181 LYS A CA 1
ATOM 1405 C C . LYS A 1 181 ? 0.014 -1.036 20.622 1.00 87.19 181 LYS A C 1
ATOM 1407 O O . LYS A 1 181 ? 0.858 -1.869 20.322 1.00 87.19 181 LYS A O 1
ATOM 1412 N N . ALA A 1 182 ? -0.035 0.163 20.040 1.00 83.69 182 ALA A N 1
ATOM 1413 C CA . ALA A 1 182 ? 0.927 0.571 19.023 1.00 83.69 182 ALA A CA 1
ATOM 1414 C C . ALA A 1 182 ? 2.349 0.688 19.591 1.00 83.69 182 ALA A C 1
ATOM 1416 O O . ALA A 1 182 ? 2.575 1.362 20.596 1.00 83.69 182 ALA A O 1
ATOM 1417 N N . ASN A 1 183 ? 3.323 0.125 18.872 1.00 78.06 183 ASN A N 1
ATOM 1418 C CA . ASN A 1 183 ? 4.750 0.307 19.160 1.00 78.06 183 ASN A CA 1
ATOM 1419 C C . ASN A 1 183 ? 5.199 1.766 18.953 1.00 78.06 183 ASN A C 1
ATOM 1421 O O . ASN A 1 183 ? 6.092 2.267 19.644 1.00 78.06 183 ASN A O 1
ATOM 1425 N N . ARG A 1 184 ? 4.579 2.457 17.988 1.00 80.69 184 ARG A N 1
ATOM 1426 C CA . ARG A 1 184 ? 4.827 3.861 17.652 1.00 80.69 184 ARG A CA 1
ATOM 1427 C C . ARG A 1 184 ? 3.509 4.567 17.359 1.00 80.69 184 ARG A C 1
ATOM 1429 O O . ARG A 1 184 ? 2.778 4.162 16.461 1.00 80.69 184 ARG A O 1
ATOM 1436 N N . ASN A 1 185 ? 3.254 5.637 18.106 1.00 83.25 185 ASN A N 1
ATOM 1437 C CA . ASN A 1 185 ? 2.194 6.596 17.825 1.00 83.25 185 ASN A CA 1
ATOM 1438 C C . ASN A 1 185 ? 2.826 7.854 17.233 1.00 83.25 185 ASN A C 1
ATOM 1440 O O . ASN A 1 185 ? 3.800 8.375 17.777 1.00 83.25 185 ASN A O 1
ATOM 1444 N N . LEU A 1 186 ? 2.264 8.317 16.127 1.00 90.88 186 LEU A N 1
ATOM 1445 C CA . LEU A 1 186 ? 2.733 9.441 15.338 1.00 90.88 186 LEU A CA 1
ATOM 1446 C C . LEU A 1 186 ? 1.671 10.542 15.307 1.00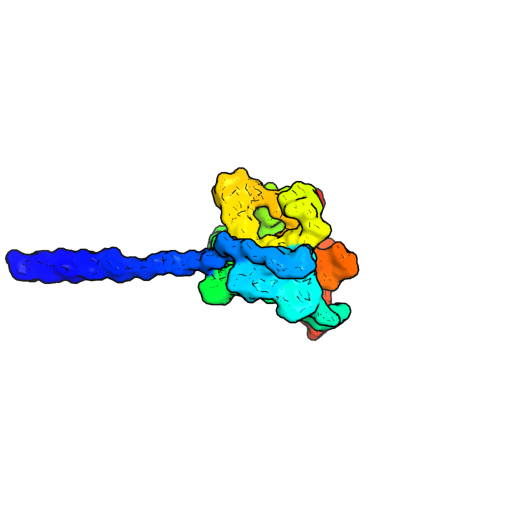 90.88 186 LEU A C 1
ATOM 1448 O O . LEU A 1 186 ? 0.480 10.314 15.571 1.00 90.88 186 LEU A O 1
ATOM 1452 N N . SER A 1 187 ? 2.134 11.736 14.949 1.00 92.12 187 SER A N 1
ATOM 1453 C CA . SER A 1 187 ? 1.287 12.879 14.641 1.00 92.12 187 SER A CA 1
ATOM 1454 C C . SER A 1 187 ? 1.613 13.371 13.235 1.00 92.12 187 SER A C 1
ATOM 1456 O O . SER A 1 187 ? 2.781 13.616 12.938 1.00 92.12 187 SER A O 1
ATOM 1458 N N . ILE A 1 188 ? 0.594 13.527 12.392 1.00 90.06 188 ILE A N 1
ATOM 1459 C CA . ILE A 1 188 ? 0.711 14.096 11.041 1.00 90.06 188 ILE A CA 1
ATOM 1460 C C . ILE A 1 188 ? -0.026 15.430 11.061 1.00 90.06 188 ILE A C 1
ATOM 1462 O O . ILE A 1 188 ? -1.175 15.476 11.490 1.00 90.06 188 ILE A O 1
ATOM 1466 N N . ASP A 1 189 ? 0.645 16.520 10.687 1.00 88.75 189 ASP A N 1
ATOM 1467 C CA . ASP A 1 189 ? 0.085 17.883 10.701 1.00 88.75 189 ASP A CA 1
ATOM 1468 C C . ASP A 1 189 ? -0.604 18.273 12.024 1.00 88.75 189 ASP A C 1
ATOM 1470 O O . ASP A 1 189 ? -1.619 18.966 12.065 1.00 88.75 189 ASP A O 1
ATOM 1474 N N . GLY A 1 190 ? -0.046 17.803 13.145 1.00 91.88 190 GLY A N 1
ATOM 1475 C CA . GLY A 1 190 ? -0.580 18.042 14.490 1.00 91.88 190 GLY A CA 1
ATOM 1476 C C . GLY A 1 190 ? -1.736 17.122 14.903 1.00 91.88 190 GLY A C 1
ATOM 1477 O O . GLY A 1 190 ? -2.156 17.163 16.060 1.00 91.88 190 GLY A O 1
ATOM 1478 N N . GLU A 1 191 ? -2.222 16.252 14.017 1.00 94.69 191 GLU A N 1
ATOM 1479 C CA . GLU A 1 191 ? -3.218 15.234 14.338 1.00 94.69 191 GLU A CA 1
ATOM 1480 C C . GLU A 1 191 ? -2.542 13.980 14.899 1.00 94.69 191 GLU A C 1
ATOM 1482 O O . GLU A 1 191 ? -1.861 13.251 14.183 1.00 94.69 191 GLU A O 1
ATOM 1487 N N . SER A 1 192 ? -2.736 13.712 16.190 1.00 93.75 192 SER A N 1
ATOM 1488 C CA . SER A 1 192 ? -2.212 12.520 16.867 1.00 93.75 192 SER A CA 1
ATOM 1489 C C . SER A 1 192 ? -3.117 11.302 16.690 1.00 93.75 192 SER A C 1
ATOM 1491 O O . SER A 1 192 ? -4.341 11.430 16.644 1.00 93.75 192 SER A O 1
ATOM 1493 N N . GLY A 1 193 ? -2.520 10.110 16.708 1.00 94.00 193 GLY A N 1
ATOM 1494 C CA . GLY A 1 193 ? -3.245 8.835 16.631 1.00 94.00 193 GLY A CA 1
ATOM 1495 C C . GLY A 1 193 ? -2.942 8.027 15.374 1.00 94.00 193 GLY A C 1
ATOM 1496 O O . GLY A 1 193 ? -3.628 7.047 15.110 1.00 94.00 193 GLY A O 1
ATOM 1497 N N . TRP A 1 194 ? -1.929 8.422 14.605 1.00 96.50 194 TRP A N 1
ATOM 1498 C CA . TRP A 1 194 ? -1.425 7.633 13.489 1.00 96.50 194 TRP A CA 1
ATOM 1499 C C . TRP A 1 194 ? -0.504 6.532 14.004 1.00 96.50 194 TRP A C 1
ATOM 1501 O O . TRP A 1 194 ? 0.381 6.784 14.819 1.00 96.50 194 TRP A O 1
ATOM 1511 N N . VAL A 1 195 ? -0.715 5.310 13.538 1.00 95.25 195 VAL A N 1
ATOM 1512 C CA . VAL A 1 195 ? 0.042 4.127 13.945 1.00 95.25 195 VAL A CA 1
ATOM 1513 C C . VAL A 1 195 ? 0.853 3.634 12.759 1.00 95.25 195 VAL A C 1
ATOM 1515 O O . VAL A 1 195 ? 0.314 3.506 11.662 1.00 95.25 195 VAL A O 1
ATOM 1518 N N . TRP A 1 196 ? 2.135 3.351 12.995 1.00 93.62 196 TRP A N 1
ATOM 1519 C CA . TRP A 1 196 ? 3.007 2.689 12.023 1.00 93.62 196 TRP A CA 1
ATOM 1520 C C . TRP A 1 196 ? 2.583 1.227 11.855 1.00 93.62 196 TRP A C 1
ATOM 1522 O O . TRP A 1 196 ? 2.710 0.440 12.795 1.00 93.62 196 TRP A O 1
ATOM 1532 N N . ALA A 1 197 ? 2.065 0.881 10.678 1.00 92.56 197 ALA A N 1
ATOM 1533 C CA . ALA A 1 197 ? 1.544 -0.436 10.340 1.00 92.56 197 ALA A CA 1
ATOM 1534 C C . ALA A 1 197 ? 2.463 -1.107 9.314 1.00 92.56 197 ALA A C 1
ATOM 1536 O O . ALA A 1 197 ? 2.226 -1.075 8.111 1.00 92.56 197 ALA A O 1
ATOM 1537 N N . GLU A 1 198 ? 3.523 -1.730 9.816 1.00 89.62 198 GLU A N 1
ATOM 1538 C CA . GLU A 1 198 ? 4.453 -2.511 9.008 1.00 89.62 198 GLU A CA 1
ATOM 1539 C C . GLU A 1 198 ? 4.305 -3.995 9.341 1.00 89.62 198 GLU A C 1
ATOM 1541 O O . GLU A 1 198 ? 4.779 -4.468 10.371 1.00 89.62 198 GLU A O 1
ATOM 1546 N N . ALA A 1 199 ? 3.608 -4.734 8.484 1.00 85.81 199 ALA A N 1
ATOM 1547 C CA . ALA A 1 199 ? 3.319 -6.152 8.694 1.00 85.81 199 ALA A CA 1
ATOM 1548 C C . ALA A 1 199 ? 4.461 -7.083 8.230 1.00 85.81 199 ALA A C 1
ATOM 1550 O O . ALA A 1 199 ? 4.242 -8.274 8.006 1.00 85.81 199 ALA A O 1
ATOM 1551 N N . THR A 1 200 ? 5.685 -6.557 8.103 1.00 79.06 200 THR A N 1
ATOM 1552 C CA . THR A 1 200 ? 6.873 -7.327 7.727 1.00 79.06 200 THR A CA 1
ATOM 1553 C C . THR A 1 200 ? 7.339 -8.158 8.938 1.00 79.06 200 THR A C 1
ATOM 1555 O O . THR A 1 200 ? 7.670 -7.652 10.011 1.00 79.06 200 THR A O 1
ATOM 1558 N N . GLY A 1 201 ? 7.314 -9.488 8.809 1.00 60.25 201 GLY A N 1
ATOM 1559 C CA . GLY A 1 201 ? 7.802 -10.417 9.838 1.00 60.25 201 GLY A CA 1
ATOM 1560 C C . GLY A 1 201 ? 6.747 -10.937 10.831 1.00 60.25 201 GLY A C 1
ATOM 1561 O O . GLY A 1 201 ? 5.998 -10.199 11.466 1.00 60.25 201 GLY A O 1
ATOM 1562 N N . GLY A 1 202 ? 6.744 -12.259 11.043 1.00 57.12 202 GLY A N 1
ATOM 1563 C CA . GLY A 1 202 ? 5.716 -12.971 11.822 1.00 57.12 202 GLY A CA 1
ATOM 1564 C C . GLY A 1 202 ? 5.670 -12.687 13.331 1.00 57.12 202 GLY A C 1
ATOM 1565 O O . GLY A 1 202 ? 4.769 -13.176 14.004 1.00 57.12 202 GLY A O 1
ATOM 1566 N N . ASN A 1 203 ? 6.618 -11.911 13.868 1.00 56.78 203 ASN A N 1
ATOM 1567 C CA . ASN A 1 203 ? 6.683 -11.557 15.291 1.00 56.78 203 ASN A CA 1
ATOM 1568 C C . ASN A 1 203 ? 6.227 -10.121 15.588 1.00 56.78 203 ASN A C 1
ATOM 1570 O O . ASN A 1 203 ? 6.289 -9.722 16.750 1.00 56.78 203 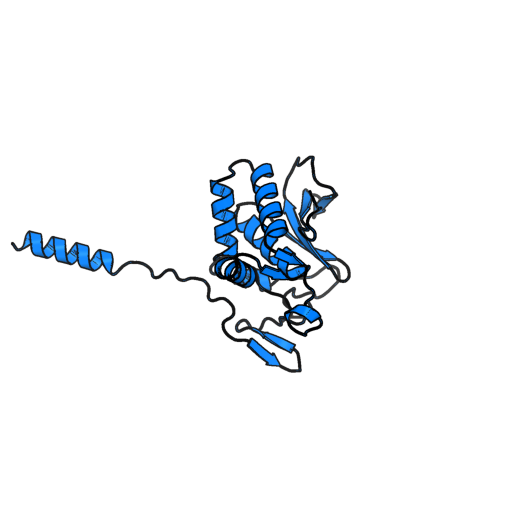ASN A O 1
ATOM 1574 N N . ASN A 1 204 ? 5.810 -9.339 14.584 1.00 60.75 204 ASN A N 1
ATOM 1575 C CA . ASN A 1 204 ? 5.243 -8.017 14.836 1.00 60.75 204 ASN A CA 1
ATOM 1576 C C . ASN A 1 204 ? 3.788 -8.194 15.328 1.00 60.75 204 ASN A C 1
ATOM 1578 O O . ASN A 1 204 ? 2.974 -8.750 14.575 1.00 60.75 204 ASN A O 1
ATOM 1582 N N . PRO A 1 205 ? 3.484 -7.866 16.604 1.00 54.75 205 PRO A N 1
ATOM 1583 C CA . PRO A 1 205 ? 2.179 -8.127 17.208 1.00 54.75 205 PRO A CA 1
ATOM 1584 C C . PRO A 1 205 ? 1.065 -7.247 16.639 1.00 54.75 205 PRO A C 1
ATOM 1586 O O . PRO A 1 205 ? 1.325 -6.058 16.355 1.00 54.75 205 PRO A O 1
#